Protein AF-R7URC6-F1 (afdb_monomer_lite)

Sequence (250 aa):
MVLMAQRYRLCGLHLLVIITVFFIWICSTYHMGYGKNVMQYNAFGSTLVMQGFLLWRKLSSVNNVYWQNQIQVIEESIQWLQREGSTSGWFSSKDYFLMGHSAGAHLASTVALRWPSESKHQLKGVITLSGVYDVTSLGFLGNQMYIIPAFGADTKHLTEASPMSVLETHTGALPKFLVINARLDLPGLQKQADRFVTRLRAKGVKCHQSIWGWCDHTTILLKFKTRGKKDNLVEVIRDFILNNNELFMS

Organism: Capitella teleta (NCBI:txid283909)

pLDDT: mean 78.41, std 18.2, range [25.27, 98.19]

InterPro domains:
  IPR013094 Alpha/beta hydrolase fold-3 [PF07859] (75-217)
  IPR029058 Alpha/Beta hydrolase fold [G3DSA:3.40.50.1820] (32-240)
  IPR029058 Alpha/Beta hydrolase fold [SSF53474] (68-241)
  IPR050300 GDXG lipolytic enzyme [PTHR48081] (76-241)

Structure (mmCIF, N/CA/C/O backbone):
data_AF-R7URC6-F1
#
_entry.id   AF-R7URC6-F1
#
loop_
_atom_site.group_PDB
_atom_site.id
_atom_site.type_symbol
_atom_site.label_atom_id
_atom_site.label_alt_id
_atom_site.label_comp_id
_atom_site.label_asym_id
_atom_site.label_entity_id
_atom_site.label_seq_id
_atom_site.pdbx_PDB_ins_code
_atom_site.Cartn_x
_atom_site.Cartn_y
_atom_site.Cartn_z
_atom_site.occupancy
_atom_site.B_iso_or_equiv
_atom_site.auth_seq_id
_atom_site.auth_comp_id
_atom_site.auth_asym_id
_atom_site.auth_atom_id
_atom_site.pdbx_PDB_model_num
ATOM 1 N N . MET A 1 1 ? -8.227 19.935 2.319 1.00 31.36 1 MET A N 1
ATOM 2 C CA . MET A 1 1 ? -7.316 20.019 1.154 1.00 31.36 1 MET A CA 1
ATOM 3 C C . MET A 1 1 ? -6.907 21.475 0.987 1.00 31.36 1 MET A C 1
ATOM 5 O O . MET A 1 1 ? -7.635 22.247 0.378 1.00 31.36 1 MET A O 1
ATOM 9 N N . VAL A 1 2 ? -5.811 21.884 1.631 1.00 25.27 2 VAL A N 1
ATOM 10 C CA . VAL A 1 2 ? -5.284 23.249 1.507 1.00 25.27 2 VAL A CA 1
ATOM 11 C C . VAL A 1 2 ? -4.717 23.385 0.100 1.00 25.27 2 VAL A C 1
ATOM 13 O O . VAL A 1 2 ? -3.697 22.784 -0.231 1.00 25.27 2 VAL A O 1
ATOM 16 N N . LEU A 1 3 ? -5.418 24.144 -0.740 1.00 30.41 3 LEU A N 1
ATOM 17 C CA . LEU A 1 3 ? -4.871 24.693 -1.969 1.00 30.41 3 LEU A CA 1
ATOM 18 C C . LEU A 1 3 ? -3.701 25.600 -1.578 1.00 30.41 3 LEU A C 1
ATOM 20 O O . LEU A 1 3 ? -3.874 26.791 -1.333 1.00 30.41 3 LEU A O 1
ATOM 24 N N . MET A 1 4 ? -2.490 25.044 -1.536 1.00 28.17 4 MET A N 1
ATOM 25 C CA . MET A 1 4 ? -1.313 25.850 -1.811 1.00 28.17 4 MET A CA 1
ATOM 26 C C . MET A 1 4 ? -1.414 26.264 -3.274 1.00 28.17 4 MET A C 1
ATOM 28 O O . MET A 1 4 ? -0.987 25.555 -4.183 1.00 28.17 4 MET A O 1
ATOM 32 N N . ALA A 1 5 ? -2.008 27.435 -3.488 1.00 32.34 5 ALA A N 1
ATOM 33 C CA . ALA A 1 5 ? -1.775 28.239 -4.666 1.00 32.34 5 ALA A CA 1
ATOM 34 C C . ALA A 1 5 ? -0.278 28.581 -4.704 1.00 32.34 5 ALA A C 1
ATOM 36 O O . ALA A 1 5 ? 0.155 29.658 -4.292 1.00 32.34 5 ALA A O 1
ATOM 37 N N . GLN A 1 6 ? 0.542 27.641 -5.180 1.00 32.66 6 GLN A N 1
ATOM 38 C CA . GLN A 1 6 ? 1.843 27.985 -5.719 1.00 32.66 6 GLN A CA 1
ATOM 39 C C . GLN A 1 6 ? 1.563 28.942 -6.872 1.00 32.66 6 GLN A C 1
ATOM 41 O O . GLN A 1 6 ? 1.060 28.548 -7.923 1.00 32.66 6 GLN A O 1
ATOM 46 N N . ARG A 1 7 ? 1.854 30.227 -6.645 1.00 32.75 7 ARG A N 1
ATOM 47 C CA . ARG A 1 7 ? 2.040 31.203 -7.715 1.00 32.75 7 ARG A CA 1
ATOM 48 C C . ARG A 1 7 ? 2.886 30.517 -8.785 1.00 32.75 7 ARG A C 1
ATOM 50 O O . ARG A 1 7 ? 4.056 30.235 -8.529 1.00 32.75 7 ARG A O 1
ATOM 57 N N . TYR A 1 8 ? 2.303 30.248 -9.952 1.00 36.19 8 TYR A N 1
ATOM 58 C CA . TYR A 1 8 ? 3.041 29.846 -11.144 1.00 36.19 8 TYR A CA 1
ATOM 59 C C . TYR A 1 8 ? 3.954 31.016 -11.533 1.00 36.19 8 TYR A C 1
ATOM 61 O O . TYR A 1 8 ? 3.637 31.835 -12.389 1.00 36.19 8 TYR A O 1
ATOM 69 N N . ARG A 1 9 ? 5.095 31.147 -10.853 1.00 37.69 9 ARG A N 1
ATOM 70 C CA . ARG A 1 9 ? 6.227 31.888 -11.392 1.00 37.69 9 ARG A CA 1
ATOM 71 C C . ARG A 1 9 ? 6.721 31.038 -12.547 1.00 37.69 9 ARG A C 1
ATOM 73 O O . ARG A 1 9 ? 7.079 29.882 -12.329 1.00 37.69 9 ARG A O 1
ATOM 80 N N . LEU A 1 10 ? 6.711 31.592 -13.758 1.00 38.38 10 LEU A N 1
ATOM 81 C CA . LEU A 1 10 ? 7.454 31.050 -14.891 1.00 38.38 10 LEU A CA 1
ATOM 82 C C . LEU A 1 10 ? 8.899 30.825 -14.426 1.00 38.38 10 LEU A C 1
ATOM 84 O O . LEU A 1 10 ? 9.705 31.747 -14.355 1.00 38.38 10 LEU A O 1
ATOM 88 N N . CYS A 1 11 ? 9.191 29.601 -13.995 1.00 48.53 11 CYS A N 1
ATOM 89 C CA . CYS A 1 11 ? 10.528 29.160 -13.648 1.00 48.53 11 CYS A CA 1
ATOM 90 C C . CYS A 1 11 ? 11.393 29.290 -14.906 1.00 48.53 11 CYS A C 1
ATOM 92 O O . CYS A 1 11 ? 10.894 29.055 -16.009 1.00 48.53 11 CYS A O 1
ATOM 94 N N . GLY A 1 12 ? 12.682 29.620 -14.764 1.00 52.34 12 GLY A N 1
ATOM 95 C CA . GLY A 1 12 ? 13.610 29.733 -15.899 1.00 52.34 12 GLY A CA 1
ATOM 96 C C . GLY A 1 12 ? 13.603 28.507 -16.827 1.00 52.34 12 GLY A C 1
ATOM 97 O O . GLY A 1 12 ? 13.875 28.629 -18.015 1.00 52.34 12 GLY A O 1
ATOM 98 N N . LEU A 1 13 ? 13.179 27.345 -16.319 1.00 49.44 13 LEU A N 1
ATOM 99 C CA . LEU A 1 13 ? 12.963 26.120 -17.088 1.00 49.44 13 LEU A CA 1
ATOM 100 C C . LEU A 1 13 ? 11.820 26.226 -18.117 1.00 49.44 13 LEU A C 1
ATOM 102 O O . LEU A 1 13 ? 11.950 25.717 -19.224 1.00 49.44 13 LEU A O 1
ATOM 106 N N . HIS A 1 14 ? 10.713 26.901 -17.789 1.00 52.06 14 HIS A N 1
ATOM 107 C CA . HIS A 1 14 ? 9.619 27.134 -18.738 1.00 52.06 14 HIS A CA 1
ATOM 108 C C . HIS A 1 14 ? 10.044 28.092 -19.853 1.00 52.06 14 HIS A C 1
ATOM 110 O O . HIS A 1 14 ? 9.707 27.865 -21.011 1.00 52.06 14 HIS A O 1
ATOM 116 N N . LEU A 1 15 ? 10.850 29.105 -19.520 1.00 55.50 15 LEU A N 1
ATOM 117 C CA . LEU A 1 15 ? 11.431 30.016 -20.504 1.00 55.50 15 LEU A CA 1
ATOM 118 C C . LEU A 1 15 ? 12.405 29.279 -21.438 1.00 55.50 15 LEU A C 1
ATOM 120 O O . LEU A 1 15 ? 12.352 29.471 -22.647 1.00 55.50 15 LEU A O 1
ATOM 124 N N . LEU A 1 16 ? 13.227 28.371 -20.901 1.00 55.66 16 LEU A N 1
ATOM 125 C CA . LEU A 1 16 ? 14.152 27.552 -21.689 1.00 55.66 16 LEU A CA 1
ATOM 126 C C . LEU A 1 16 ? 13.416 26.613 -22.661 1.00 55.66 16 LEU A C 1
ATOM 128 O O . LEU A 1 16 ? 13.825 26.476 -23.812 1.00 55.66 16 LEU A O 1
ATOM 132 N N . VAL A 1 17 ? 12.309 25.997 -22.226 1.00 57.97 17 VAL A N 1
ATOM 133 C CA . VAL A 1 17 ? 11.467 25.146 -23.087 1.00 57.97 17 VAL A CA 1
ATOM 134 C C . VAL A 1 17 ? 10.836 25.966 -24.211 1.00 57.97 17 VAL A C 1
ATOM 136 O O . VAL A 1 17 ? 10.891 25.546 -25.364 1.00 57.97 17 VAL A O 1
ATOM 139 N N . ILE A 1 18 ? 10.300 27.150 -23.902 1.00 65.62 18 ILE A N 1
ATOM 140 C CA . ILE A 1 18 ? 9.725 28.052 -24.909 1.00 65.62 18 ILE A CA 1
ATOM 141 C C . ILE A 1 18 ? 10.797 28.480 -25.918 1.00 65.62 18 ILE A C 1
ATOM 143 O O . ILE A 1 18 ? 10.568 28.370 -27.119 1.00 65.62 18 ILE A O 1
ATOM 147 N N . ILE A 1 19 ? 11.985 28.882 -25.452 1.00 68.75 19 ILE A N 1
ATOM 148 C CA . ILE A 1 19 ? 13.110 29.268 -26.318 1.00 68.75 19 ILE A CA 1
ATOM 149 C C . ILE A 1 19 ? 13.535 28.101 -27.213 1.00 68.75 19 ILE A C 1
ATOM 151 O O . ILE A 1 19 ? 13.745 28.299 -28.404 1.00 68.75 19 ILE A O 1
ATOM 155 N N . THR A 1 20 ? 13.614 26.882 -26.675 1.00 60.66 20 THR A N 1
ATOM 156 C CA . THR A 1 20 ? 14.030 25.698 -27.444 1.00 60.66 20 THR A CA 1
ATOM 157 C C . THR A 1 20 ? 13.016 25.355 -28.535 1.00 60.66 20 THR A C 1
ATOM 159 O O . THR A 1 20 ? 13.396 25.167 -29.688 1.00 60.66 20 THR A O 1
ATOM 162 N N . VAL A 1 21 ? 11.722 25.310 -28.198 1.00 63.84 21 VAL A N 1
ATOM 163 C CA . VAL A 1 21 ? 10.649 25.043 -29.171 1.00 63.84 21 VAL A CA 1
ATOM 164 C C . VAL A 1 21 ? 10.625 26.127 -30.252 1.00 63.84 21 VAL A C 1
ATOM 166 O O . VAL A 1 21 ? 10.482 25.818 -31.434 1.00 63.84 21 VAL A O 1
ATOM 169 N N . PHE A 1 22 ? 10.839 27.386 -29.865 1.00 68.81 22 PHE A N 1
ATOM 170 C CA . PHE A 1 22 ? 10.913 28.513 -30.789 1.00 68.81 22 PHE A CA 1
ATOM 171 C C . PHE A 1 22 ? 12.132 28.428 -31.724 1.00 68.81 22 PHE A C 1
ATOM 173 O O . PHE A 1 22 ? 11.999 28.648 -32.926 1.00 68.81 22 PHE A O 1
ATOM 180 N N . PHE A 1 23 ? 13.302 28.029 -31.215 1.00 64.00 23 PHE A N 1
ATOM 181 C CA . PHE A 1 23 ? 14.511 27.851 -32.028 1.00 64.00 23 PHE A CA 1
ATOM 182 C C . PHE A 1 23 ? 14.378 26.688 -33.017 1.00 64.00 23 PHE A C 1
ATOM 184 O O . PHE A 1 23 ? 14.769 26.815 -34.173 1.00 64.00 23 PHE A O 1
ATOM 191 N N . ILE A 1 24 ? 13.760 25.577 -32.601 1.00 62.16 24 ILE A N 1
ATOM 192 C CA . ILE A 1 24 ? 13.459 24.442 -33.487 1.00 62.16 24 ILE A CA 1
ATOM 193 C C . ILE A 1 24 ? 12.507 24.869 -34.604 1.00 62.16 24 ILE A C 1
ATOM 195 O O . ILE A 1 24 ? 12.716 24.500 -35.760 1.00 62.16 24 ILE A O 1
ATOM 199 N N . TRP A 1 25 ? 11.500 25.685 -34.280 1.00 63.47 25 TRP A N 1
ATOM 200 C CA . TRP A 1 25 ? 10.584 26.234 -35.273 1.00 63.47 25 TRP A CA 1
ATOM 201 C C . TRP A 1 25 ? 11.319 27.121 -36.292 1.00 63.47 25 TRP A C 1
ATOM 203 O O . TRP A 1 25 ? 11.187 26.877 -37.490 1.00 63.47 25 TRP A O 1
ATOM 213 N N . ILE A 1 26 ? 12.177 28.050 -35.848 1.00 64.00 26 ILE A N 1
ATOM 214 C CA . ILE A 1 26 ? 12.998 28.903 -36.735 1.00 64.00 26 ILE A CA 1
ATOM 215 C C . ILE A 1 26 ? 13.948 28.072 -37.609 1.00 64.00 26 ILE A C 1
ATOM 217 O O . ILE A 1 26 ? 14.037 28.284 -38.817 1.00 64.00 26 ILE A O 1
ATOM 221 N N . CYS A 1 27 ? 14.650 27.095 -37.033 1.00 58.25 27 CYS A N 1
ATOM 222 C CA . CYS A 1 27 ? 15.557 26.242 -37.798 1.00 58.25 27 CYS A CA 1
ATOM 223 C C . CYS A 1 27 ? 14.802 25.382 -38.824 1.00 58.25 27 CYS A C 1
ATOM 225 O O . CYS A 1 27 ? 15.315 25.143 -39.916 1.00 58.25 27 CYS A O 1
ATOM 227 N N . SER A 1 28 ? 13.574 24.952 -38.515 1.00 59.19 28 SER A N 1
ATOM 228 C CA . SER A 1 28 ? 12.738 24.187 -39.447 1.00 59.19 28 SER A CA 1
ATOM 229 C C . SER A 1 28 ? 12.205 25.022 -40.618 1.00 59.19 28 SER A C 1
ATOM 231 O O . SER A 1 28 ? 11.994 24.473 -41.699 1.00 59.19 28 SER A O 1
ATOM 233 N N . THR A 1 29 ? 12.019 26.334 -40.431 1.00 60.41 29 THR A N 1
ATOM 234 C CA . THR A 1 29 ? 11.499 27.238 -41.467 1.00 60.41 29 THR A CA 1
ATOM 235 C C . THR A 1 29 ? 12.595 27.818 -42.364 1.00 60.41 29 THR A C 1
ATOM 237 O O . THR A 1 29 ? 12.329 28.066 -43.537 1.00 60.41 29 THR A O 1
ATOM 240 N N . TYR A 1 30 ? 13.832 27.971 -41.873 1.00 57.38 30 TYR A N 1
ATOM 241 C CA . TYR A 1 30 ? 14.926 28.605 -42.629 1.00 57.38 30 TYR A CA 1
ATOM 242 C C . TYR A 1 30 ? 15.761 27.675 -43.527 1.00 57.38 30 TYR A C 1
ATOM 244 O O . TYR A 1 30 ? 16.542 28.171 -44.339 1.00 57.38 30 TYR A O 1
ATOM 252 N N . HIS A 1 31 ? 15.626 26.345 -43.439 1.00 55.09 31 HIS A N 1
ATOM 253 C CA . HIS A 1 31 ? 16.473 25.417 -44.206 1.00 55.09 31 HIS A CA 1
ATOM 254 C C . HIS A 1 31 ? 15.719 24.679 -45.328 1.00 55.09 31 HIS A C 1
ATOM 256 O O . HIS A 1 31 ? 15.419 23.487 -45.252 1.00 55.09 31 HIS A O 1
ATOM 262 N N . MET A 1 32 ? 15.433 25.401 -46.418 1.00 53.50 32 MET A N 1
ATOM 263 C CA . MET A 1 32 ? 15.057 24.818 -47.712 1.00 53.50 32 MET A CA 1
ATOM 264 C C . MET A 1 32 ? 16.331 24.421 -48.476 1.00 53.50 32 MET A C 1
ATOM 266 O O . MET A 1 32 ? 16.865 25.223 -49.233 1.00 53.50 32 MET A O 1
ATOM 270 N N . GLY A 1 33 ? 16.850 23.203 -48.279 1.00 54.25 33 GLY A N 1
ATOM 271 C CA . GLY A 1 33 ? 18.003 22.768 -49.083 1.00 54.25 33 GLY A CA 1
ATOM 272 C C . GLY A 1 33 ? 18.486 21.327 -48.943 1.00 54.25 33 GLY A C 1
ATOM 273 O O . GLY A 1 33 ? 18.907 20.755 -49.939 1.00 54.25 33 GLY A O 1
ATOM 274 N N . TYR A 1 34 ? 18.392 20.691 -47.772 1.00 50.53 34 TYR A N 1
ATOM 275 C CA . TYR A 1 34 ? 18.888 19.319 -47.591 1.00 50.53 34 TYR A CA 1
ATOM 276 C C . TYR A 1 34 ? 17.936 18.480 -46.729 1.00 50.53 34 TYR A C 1
ATOM 278 O O . TYR A 1 34 ? 17.545 18.891 -45.642 1.00 50.53 34 TYR A O 1
ATOM 286 N N . GLY A 1 35 ? 17.548 17.308 -47.253 1.00 57.00 35 GLY A N 1
ATOM 287 C CA . GLY A 1 35 ? 16.887 16.189 -46.562 1.00 57.00 35 GLY A CA 1
ATOM 288 C C . GLY A 1 35 ? 15.955 16.539 -45.397 1.00 57.00 35 GLY A C 1
ATOM 289 O O . GLY A 1 35 ? 16.296 16.251 -44.251 1.00 57.00 35 GLY A O 1
ATOM 290 N N . LYS A 1 36 ? 14.762 17.087 -45.694 1.00 55.06 36 LYS A N 1
ATOM 291 C CA . LYS A 1 36 ? 13.737 17.550 -44.724 1.00 55.06 36 LYS A CA 1
ATOM 292 C C . LYS A 1 36 ? 13.523 16.626 -43.515 1.00 55.06 36 LYS A C 1
ATOM 294 O O . LYS A 1 36 ? 13.276 17.105 -42.415 1.00 55.06 36 LYS A O 1
ATOM 299 N N . ASN A 1 37 ? 13.666 15.319 -43.705 1.00 59.81 37 ASN A N 1
ATOM 300 C CA . ASN A 1 37 ? 13.403 14.321 -42.677 1.00 59.81 37 ASN A CA 1
ATOM 301 C C . ASN A 1 37 ? 14.524 14.232 -41.626 1.00 59.81 37 ASN A C 1
ATOM 303 O O . ASN A 1 37 ? 14.241 14.159 -40.436 1.00 59.81 37 ASN A O 1
ATOM 307 N N . VAL A 1 38 ? 15.800 14.287 -42.023 1.00 60.16 38 VAL A N 1
ATOM 308 C CA . VAL A 1 38 ? 16.927 14.025 -41.103 1.00 60.16 38 VAL A CA 1
ATOM 309 C C . VAL A 1 38 ? 17.063 15.134 -40.060 1.00 60.16 38 VAL A C 1
ATOM 311 O O . VAL A 1 38 ? 17.238 14.861 -38.874 1.00 60.16 38 VAL A O 1
ATOM 314 N N . MET A 1 39 ? 16.915 16.393 -40.478 1.00 56.31 39 MET A N 1
ATOM 315 C CA . MET A 1 39 ? 17.020 17.534 -39.567 1.00 56.31 39 MET A CA 1
ATOM 316 C C . MET A 1 39 ? 15.828 17.613 -38.601 1.00 56.31 39 MET A C 1
ATOM 318 O O . MET A 1 39 ? 16.018 17.915 -37.424 1.00 56.31 39 MET A O 1
ATOM 322 N N . GLN A 1 40 ? 14.619 17.269 -39.060 1.00 59.03 40 GLN A N 1
ATOM 323 C CA . GLN A 1 40 ? 13.426 17.195 -38.209 1.00 59.03 40 GLN A CA 1
ATOM 324 C C . GLN A 1 40 ? 13.526 16.064 -37.177 1.00 59.03 40 GLN A C 1
ATOM 326 O O . GLN A 1 40 ? 13.239 16.294 -36.003 1.00 59.03 40 GLN A O 1
ATOM 331 N N . TYR A 1 41 ? 14.001 14.876 -37.570 1.00 63.75 41 TYR A N 1
ATOM 332 C CA . TYR A 1 41 ? 14.216 13.769 -36.631 1.00 63.75 41 TYR A CA 1
ATOM 333 C C . TYR A 1 41 ? 15.309 14.078 -35.607 1.00 63.75 41 TYR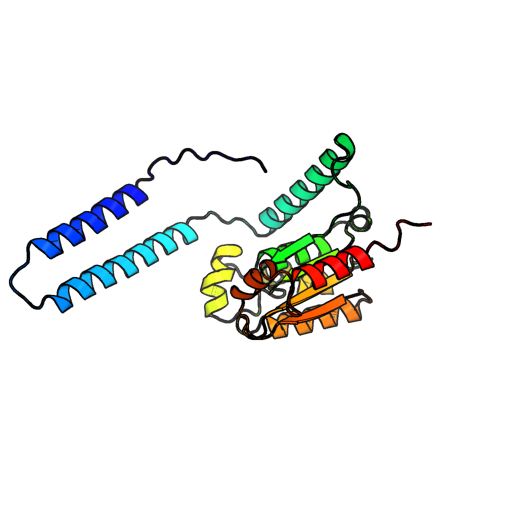 A C 1
ATOM 335 O O . TYR A 1 41 ? 15.129 13.782 -34.429 1.00 63.75 41 TYR A O 1
ATOM 343 N N . ASN A 1 42 ? 16.400 14.732 -36.015 1.00 66.12 42 ASN A N 1
ATOM 344 C CA . ASN A 1 42 ? 17.461 15.137 -35.092 1.00 66.12 42 ASN A CA 1
ATOM 345 C C . ASN A 1 42 ? 16.994 16.219 -34.110 1.00 66.12 42 ASN A C 1
ATOM 347 O O . ASN A 1 42 ? 17.326 16.144 -32.930 1.00 66.12 42 ASN A O 1
ATOM 351 N N . ALA A 1 43 ? 16.195 17.192 -34.561 1.00 62.28 43 ALA A N 1
ATOM 352 C CA . ALA A 1 43 ? 15.626 18.225 -33.693 1.00 62.28 43 ALA A CA 1
ATOM 353 C C . ALA A 1 43 ? 14.586 17.655 -32.713 1.00 62.28 43 ALA A C 1
ATOM 355 O O . ALA A 1 43 ? 14.556 18.014 -31.535 1.00 62.28 43 ALA A O 1
ATOM 356 N N . PHE A 1 44 ? 13.748 16.727 -33.175 1.00 66.12 44 PHE A N 1
ATOM 357 C CA . PHE A 1 44 ? 12.791 16.039 -32.314 1.00 66.12 44 PHE A CA 1
ATOM 358 C C . PHE A 1 44 ? 13.501 15.124 -31.305 1.00 66.12 44 PHE A C 1
ATOM 360 O O . PHE A 1 44 ? 13.220 15.177 -30.108 1.00 66.12 44 PHE A O 1
ATOM 367 N N . GLY A 1 45 ? 14.486 14.348 -31.764 1.00 69.69 45 GLY A N 1
ATOM 368 C CA . GLY A 1 45 ? 15.308 13.481 -30.924 1.00 69.69 45 GLY A CA 1
ATOM 369 C C . GLY A 1 45 ? 16.089 14.257 -29.863 1.00 69.69 45 GLY A C 1
ATOM 370 O O . GLY A 1 45 ? 16.053 13.889 -28.691 1.00 69.69 45 GLY A O 1
ATOM 371 N N . SER A 1 46 ? 16.725 15.374 -30.228 1.00 71.38 46 SER A N 1
ATOM 372 C CA . SER A 1 46 ? 17.449 16.221 -29.271 1.00 71.38 46 SER A CA 1
ATOM 373 C C . SER A 1 46 ? 16.516 16.864 -28.244 1.00 71.38 46 SER A C 1
ATOM 375 O O . SER A 1 46 ? 16.872 16.958 -27.071 1.00 71.38 46 SER A O 1
ATOM 377 N N . THR A 1 47 ? 15.291 17.221 -28.643 1.00 68.94 47 THR A N 1
ATOM 378 C CA . THR A 1 47 ? 14.263 17.728 -27.722 1.00 68.94 47 THR A CA 1
ATOM 379 C C . THR A 1 47 ? 13.859 16.675 -26.705 1.00 68.94 47 THR A C 1
ATOM 381 O O . THR A 1 47 ? 13.812 16.977 -25.516 1.00 68.94 47 THR A O 1
ATOM 384 N N . LEU A 1 48 ? 13.605 15.439 -27.139 1.00 69.75 48 LEU A N 1
ATOM 385 C CA . LEU A 1 48 ? 13.258 14.345 -26.231 1.00 69.75 48 LEU A CA 1
ATOM 386 C C . LEU A 1 48 ? 14.404 14.020 -25.270 1.00 69.75 48 LEU A C 1
ATOM 388 O O . LEU A 1 48 ? 14.165 13.855 -24.075 1.00 69.75 48 LEU A O 1
ATOM 392 N N . VAL A 1 49 ? 15.647 13.992 -25.760 1.00 72.62 49 VAL A N 1
ATOM 393 C CA . VAL A 1 49 ? 16.834 13.775 -24.919 1.00 72.62 49 VAL A CA 1
ATOM 394 C C . VAL A 1 49 ? 17.000 14.910 -23.910 1.00 72.62 49 VAL A C 1
ATOM 396 O O . VAL A 1 49 ? 17.214 14.648 -22.728 1.00 72.62 49 VAL A O 1
ATOM 399 N N . MET A 1 50 ? 16.845 16.167 -24.331 1.00 70.12 50 MET A N 1
ATOM 400 C CA . MET A 1 50 ? 16.978 17.314 -23.435 1.00 70.12 50 MET A CA 1
ATOM 401 C C . MET A 1 50 ? 15.838 17.379 -22.416 1.00 70.12 50 MET A C 1
ATOM 403 O O . MET A 1 50 ? 16.090 17.610 -21.237 1.00 70.12 50 MET A O 1
ATOM 407 N N . GLN A 1 51 ? 14.594 17.115 -22.820 1.00 66.25 51 GLN A N 1
ATOM 408 C CA . GLN A 1 51 ? 13.463 17.014 -21.896 1.00 66.25 51 GLN A CA 1
ATOM 409 C C . GLN A 1 51 ? 13.654 15.862 -20.905 1.00 66.25 51 GLN A C 1
ATOM 411 O O . GLN A 1 51 ? 13.424 16.052 -19.712 1.00 66.25 51 GLN A O 1
ATOM 416 N N . GLY A 1 52 ? 14.146 14.710 -21.369 1.00 69.94 52 GLY A N 1
ATOM 417 C CA . GLY A 1 52 ? 14.513 13.577 -20.522 1.00 69.94 52 GLY A CA 1
ATOM 418 C C . GLY A 1 52 ? 15.607 13.936 -19.515 1.00 69.94 52 GLY A C 1
ATOM 419 O O . GLY A 1 52 ? 15.457 13.659 -18.328 1.00 69.94 52 GLY A O 1
ATOM 420 N N . PHE A 1 53 ? 16.662 14.629 -19.949 1.00 71.38 53 PHE A N 1
ATOM 421 C CA . PHE A 1 53 ? 17.755 15.077 -19.084 1.00 71.38 53 PHE A CA 1
ATOM 422 C C . PHE A 1 53 ? 17.310 16.131 -18.063 1.00 71.38 53 PHE A C 1
ATOM 424 O O . PHE A 1 53 ? 17.703 16.076 -16.900 1.00 71.38 53 PHE A O 1
ATOM 431 N N . LEU A 1 54 ? 16.468 17.086 -18.462 1.00 65.00 54 LEU A N 1
ATOM 432 C CA . LEU A 1 54 ? 15.933 18.112 -17.564 1.00 65.00 54 LEU A CA 1
ATOM 433 C C . LEU A 1 54 ? 14.949 17.522 -16.550 1.00 65.00 54 LEU A C 1
ATOM 435 O O . LEU A 1 54 ? 14.965 17.917 -15.383 1.00 65.00 54 LEU A O 1
ATOM 439 N N . LEU A 1 55 ? 14.122 16.563 -16.972 1.00 63.06 55 LEU A N 1
ATOM 440 C CA . LEU A 1 55 ? 13.250 15.807 -16.080 1.00 63.06 55 LEU A CA 1
ATOM 441 C C . LEU A 1 55 ? 14.077 14.974 -15.098 1.00 63.06 55 LEU A C 1
ATOM 443 O O . LEU A 1 55 ? 13.822 15.047 -13.900 1.00 63.06 55 LEU A O 1
ATOM 447 N N . TRP A 1 56 ? 15.100 14.265 -15.585 1.00 69.75 56 TRP A N 1
ATOM 448 C CA . TRP A 1 56 ? 16.047 13.523 -14.756 1.00 69.75 56 TRP A CA 1
ATOM 449 C C . TRP A 1 56 ? 16.712 14.442 -13.735 1.00 69.75 56 TRP A C 1
ATOM 451 O O . TRP A 1 56 ? 16.570 14.209 -12.546 1.00 69.75 56 TRP A O 1
ATOM 461 N N . ARG A 1 57 ? 17.313 15.559 -14.161 1.00 68.94 57 ARG A N 1
ATOM 462 C CA . ARG A 1 57 ? 17.941 16.530 -13.256 1.00 68.94 57 ARG A CA 1
ATOM 463 C C . ARG A 1 57 ? 16.955 17.067 -12.220 1.00 68.94 57 ARG A C 1
ATOM 465 O O . ARG A 1 57 ? 17.335 17.232 -11.067 1.00 68.94 57 ARG A O 1
ATOM 472 N N . LYS A 1 58 ? 15.704 17.342 -12.605 1.00 63.81 58 LYS A N 1
ATOM 473 C CA . LYS A 1 58 ? 14.674 17.808 -11.669 1.00 63.81 58 LYS A CA 1
ATOM 474 C C . LYS A 1 58 ? 14.328 16.729 -10.645 1.00 63.81 58 LYS A C 1
ATOM 476 O O . LYS A 1 58 ? 14.310 17.044 -9.460 1.00 63.81 58 LYS A O 1
ATOM 481 N N . LEU A 1 59 ? 14.123 15.486 -11.083 1.00 55.47 59 LEU A N 1
ATOM 482 C CA . LEU A 1 59 ? 13.885 14.333 -10.211 1.00 55.47 59 LEU A CA 1
ATOM 483 C C . LEU A 1 59 ? 15.084 14.070 -9.286 1.00 55.47 59 LEU A C 1
ATOM 485 O O . LEU A 1 59 ? 14.895 13.895 -8.091 1.00 55.47 59 LEU A O 1
ATOM 489 N N . SER A 1 60 ? 16.310 14.152 -9.802 1.00 59.53 60 SER A N 1
ATOM 490 C CA . SER A 1 60 ? 17.559 14.017 -9.042 1.00 59.53 60 SER A CA 1
ATOM 491 C C . SER A 1 60 ? 17.851 15.198 -8.110 1.00 59.53 60 SER A C 1
ATOM 493 O O . SER A 1 60 ? 18.695 15.078 -7.230 1.00 59.53 60 SER A O 1
ATOM 495 N N . SER A 1 61 ? 17.192 16.345 -8.310 1.00 59.53 61 SER A N 1
ATOM 496 C CA . SER A 1 61 ? 17.325 17.544 -7.467 1.00 59.53 61 SER A CA 1
ATOM 497 C C . SER A 1 61 ? 16.250 17.665 -6.389 1.00 59.53 61 SER A C 1
ATOM 499 O O . SER A 1 61 ? 16.316 18.583 -5.570 1.00 59.53 61 SER A O 1
ATOM 501 N N . VAL A 1 62 ? 15.246 16.779 -6.384 1.00 54.16 62 VAL A N 1
ATOM 502 C CA . VAL A 1 62 ? 14.343 16.669 -5.239 1.00 54.16 62 VAL A CA 1
ATOM 503 C C . VAL A 1 62 ? 15.199 16.151 -4.088 1.00 54.16 62 VAL A C 1
ATOM 505 O O . VAL A 1 62 ? 15.589 14.989 -4.077 1.00 54.16 62 VAL A O 1
ATOM 508 N N . ASN A 1 63 ? 15.553 17.050 -3.164 1.00 51.19 63 ASN A N 1
ATOM 509 C CA . ASN A 1 63 ? 16.268 16.712 -1.935 1.00 51.19 63 ASN A CA 1
ATOM 510 C C . ASN A 1 63 ? 15.645 15.472 -1.297 1.00 51.19 63 ASN A C 1
ATOM 512 O O . ASN A 1 63 ? 14.419 15.387 -1.268 1.00 51.19 63 ASN A O 1
ATOM 516 N N . ASN A 1 64 ? 16.491 14.576 -0.776 1.00 52.47 64 ASN A N 1
ATOM 517 C CA . ASN A 1 64 ? 16.147 13.347 -0.057 1.00 52.47 64 ASN A CA 1
ATOM 518 C C . ASN A 1 64 ? 14.902 13.524 0.829 1.00 52.47 64 ASN A C 1
ATOM 520 O O . ASN A 1 64 ? 15.002 13.841 2.016 1.00 52.47 64 ASN A O 1
ATOM 524 N N . VAL A 1 65 ? 13.711 13.303 0.266 1.00 54.44 65 VAL A N 1
ATOM 525 C CA . VAL A 1 65 ? 12.517 13.073 1.066 1.00 54.44 65 VAL A CA 1
ATOM 526 C C . VAL A 1 65 ? 12.674 11.646 1.537 1.00 54.44 65 VAL A C 1
ATOM 528 O O . VAL A 1 65 ? 12.254 10.707 0.866 1.00 54.44 65 VAL A O 1
ATOM 531 N N . TYR A 1 66 ? 13.354 11.500 2.670 1.00 70.75 66 TYR A N 1
ATOM 532 C CA . TYR A 1 66 ? 13.465 10.235 3.370 1.00 70.75 66 TYR A CA 1
ATOM 533 C C . TYR A 1 66 ? 12.066 9.626 3.483 1.00 70.75 66 TYR A C 1
ATOM 535 O O . TYR A 1 66 ? 11.104 10.318 3.821 1.00 70.75 66 TYR A O 1
ATOM 543 N N . TRP A 1 67 ? 11.925 8.348 3.147 1.00 74.69 67 TRP A N 1
ATOM 544 C CA . TRP A 1 67 ? 10.637 7.650 3.140 1.00 74.69 67 TRP A CA 1
ATOM 545 C C . TRP A 1 67 ? 9.918 7.735 4.497 1.00 74.69 67 TRP A C 1
ATOM 547 O O . TRP A 1 67 ? 8.689 7.741 4.553 1.00 74.69 67 TRP A O 1
ATOM 557 N N . GLN A 1 68 ? 10.677 7.900 5.583 1.00 81.12 68 GLN A N 1
ATOM 558 C CA . GLN A 1 68 ? 10.173 8.198 6.921 1.00 81.12 68 GLN A CA 1
ATOM 559 C C . GLN A 1 68 ? 9.344 9.490 6.958 1.00 81.12 68 GLN A C 1
ATOM 561 O O . GLN A 1 68 ? 8.280 9.501 7.568 1.00 81.12 68 GLN A O 1
ATOM 566 N N . ASN A 1 69 ? 9.763 10.544 6.251 1.00 82.56 69 ASN A N 1
ATOM 567 C CA . ASN A 1 69 ? 9.014 11.801 6.168 1.00 82.56 69 ASN A CA 1
ATOM 568 C C . ASN A 1 69 ? 7.667 11.592 5.460 1.00 82.56 69 ASN A C 1
ATOM 570 O O . ASN A 1 69 ? 6.672 12.205 5.829 1.00 82.56 69 ASN A O 1
ATOM 574 N N . GLN A 1 70 ? 7.614 10.713 4.451 1.00 84.94 70 GLN A N 1
ATOM 575 C CA . GLN A 1 70 ? 6.369 10.402 3.735 1.00 84.94 70 GLN A CA 1
ATOM 576 C C . GLN A 1 70 ? 5.371 9.686 4.649 1.00 84.94 70 GLN A C 1
ATOM 578 O O . GLN A 1 70 ? 4.183 9.997 4.625 1.00 84.94 70 GLN A O 1
ATOM 583 N N . ILE A 1 71 ? 5.865 8.758 5.473 1.00 86.50 71 ILE A N 1
ATOM 584 C CA . ILE A 1 71 ? 5.065 8.099 6.508 1.00 86.50 71 ILE A CA 1
ATOM 585 C C . ILE A 1 71 ? 4.571 9.142 7.501 1.00 86.50 71 ILE A C 1
ATOM 587 O O . ILE A 1 71 ? 3.362 9.283 7.636 1.00 86.50 71 ILE A O 1
ATOM 591 N N . GLN A 1 72 ? 5.477 9.919 8.104 1.00 85.88 72 GLN A N 1
ATOM 592 C CA . GLN A 1 72 ? 5.149 10.921 9.120 1.00 85.88 72 GLN A CA 1
ATOM 593 C C . GLN A 1 72 ? 4.040 11.875 8.655 1.00 85.88 72 GLN A C 1
ATOM 595 O O . GLN A 1 72 ? 3.082 12.104 9.385 1.00 85.88 72 GLN A O 1
ATOM 600 N N . VAL A 1 73 ? 4.108 12.372 7.417 1.00 85.69 73 VAL A N 1
ATOM 601 C CA . VAL A 1 73 ? 3.069 13.258 6.862 1.00 85.69 73 VAL A CA 1
ATOM 602 C C . VAL A 1 73 ? 1.701 12.571 6.790 1.00 85.69 73 VAL A C 1
ATOM 604 O O . VAL A 1 73 ? 0.675 13.209 7.040 1.00 85.69 73 VAL A O 1
ATOM 607 N N . ILE A 1 74 ? 1.646 11.277 6.463 1.00 88.75 74 ILE A N 1
ATOM 608 C CA . ILE A 1 74 ? 0.388 10.519 6.478 1.00 88.75 74 ILE A CA 1
ATOM 609 C C . ILE A 1 74 ? -0.110 10.357 7.914 1.00 88.75 74 ILE A C 1
ATOM 611 O O . ILE A 1 74 ? -1.305 10.522 8.157 1.00 88.75 74 ILE A O 1
ATOM 615 N N . GLU A 1 75 ? 0.784 10.093 8.869 1.00 87.50 75 GLU A N 1
ATOM 616 C CA . GLU A 1 75 ? 0.408 9.976 10.279 1.00 87.50 75 GLU A CA 1
ATOM 617 C C . GLU A 1 75 ? -0.158 11.286 10.834 1.00 87.50 75 GLU A C 1
ATOM 619 O O . GLU A 1 75 ? -1.241 11.297 11.422 1.00 87.50 75 GLU A O 1
ATOM 624 N N . GLU A 1 76 ? 0.500 12.407 10.556 1.00 87.38 76 GLU A N 1
ATOM 625 C CA . GLU A 1 76 ? 0.027 13.744 10.915 1.00 87.38 76 GLU A CA 1
ATOM 626 C C . GLU A 1 76 ? -1.312 14.081 10.242 1.00 87.38 76 GLU A C 1
ATOM 628 O O . GLU A 1 76 ? -2.191 14.682 10.865 1.00 87.38 76 GLU A O 1
ATOM 633 N N . SER A 1 77 ? -1.508 13.648 8.991 1.00 87.06 77 SER A N 1
ATOM 634 C CA . SER A 1 77 ? -2.765 13.843 8.257 1.00 87.06 77 SER A CA 1
ATOM 635 C C . SER A 1 77 ? -3.922 13.061 8.879 1.00 87.06 77 SER A C 1
ATOM 637 O O . SER A 1 77 ? -5.025 13.594 9.005 1.00 87.06 77 SER A O 1
ATOM 639 N N . ILE A 1 78 ? -3.681 11.818 9.307 1.00 87.31 78 ILE A N 1
ATOM 640 C CA . ILE A 1 78 ? -4.673 11.002 10.021 1.00 87.31 78 ILE A CA 1
ATOM 641 C C . ILE A 1 78 ? -5.018 11.661 11.358 1.00 87.31 78 ILE A C 1
ATOM 643 O O . ILE A 1 78 ? -6.195 11.837 11.659 1.00 87.31 78 ILE A O 1
ATOM 647 N N . GLN A 1 79 ? -4.019 12.100 12.127 1.00 87.12 79 GLN A N 1
ATOM 648 C CA . GLN A 1 79 ? -4.253 12.794 13.397 1.00 87.12 79 GLN A CA 1
ATOM 649 C C . GLN A 1 79 ? -5.044 14.091 13.214 1.00 87.12 79 GLN A C 1
ATOM 651 O O . GLN A 1 79 ? -5.921 14.410 14.019 1.00 87.12 79 GLN A O 1
ATOM 656 N N . TRP A 1 80 ? -4.757 14.847 12.152 1.00 87.00 80 TRP A N 1
ATOM 657 C CA . TRP A 1 80 ? -5.531 16.033 11.809 1.00 87.00 80 TRP A CA 1
ATOM 658 C C . TRP A 1 80 ? -6.987 15.678 11.497 1.00 87.00 80 TRP A C 1
ATOM 660 O O . TRP A 1 80 ? -7.884 16.299 12.062 1.00 87.00 80 TRP A O 1
ATOM 670 N N . LEU A 1 81 ? -7.230 14.638 10.689 1.00 85.88 81 LEU A N 1
ATOM 671 C CA . LEU A 1 81 ? -8.582 14.150 10.404 1.00 85.88 81 LEU A CA 1
ATOM 672 C C . LEU A 1 81 ? -9.302 13.720 11.687 1.00 85.88 81 LEU A C 1
ATOM 674 O O . LEU A 1 81 ? -10.438 14.118 11.910 1.00 85.88 81 LEU A O 1
ATOM 678 N N . GLN A 1 82 ? -8.655 12.975 12.578 1.00 86.75 82 GLN A N 1
ATOM 679 C CA . GLN A 1 82 ? -9.267 12.556 13.843 1.00 86.75 82 GLN A CA 1
ATOM 680 C C . GLN A 1 82 ? -9.695 13.760 14.703 1.00 86.75 82 GLN A C 1
ATOM 682 O O . GLN A 1 82 ? -10.796 13.765 15.264 1.00 86.75 82 GLN A O 1
ATOM 687 N N . ARG A 1 83 ? -8.862 14.806 14.782 1.00 88.25 83 ARG A N 1
ATOM 688 C CA . ARG A 1 83 ? -9.198 16.052 15.496 1.00 88.25 83 ARG A CA 1
ATOM 689 C C . ARG A 1 83 ? -10.345 16.809 14.830 1.00 88.25 83 ARG A C 1
ATOM 691 O 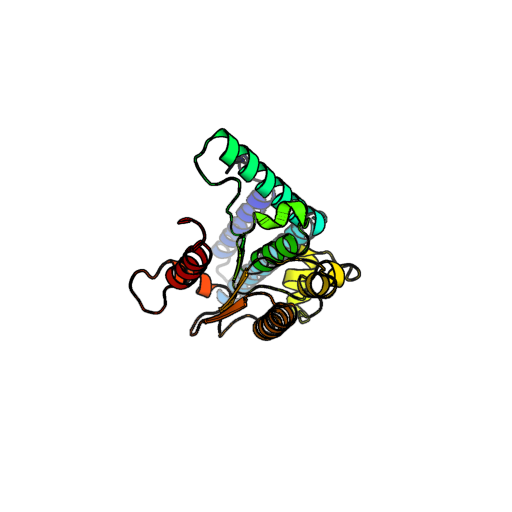O . ARG A 1 83 ? -11.272 17.239 15.518 1.00 88.25 83 ARG A O 1
ATOM 698 N N . GLU A 1 84 ? -10.304 16.938 13.509 1.00 88.56 84 GLU A N 1
ATOM 699 C CA . GLU A 1 84 ? -11.317 17.663 12.743 1.00 88.56 84 GLU A CA 1
ATOM 700 C C . GLU A 1 84 ? -12.666 16.939 12.770 1.00 88.56 84 GLU A C 1
ATOM 702 O O . GLU A 1 84 ? -13.695 17.566 13.002 1.00 88.56 84 GLU A O 1
ATOM 707 N N . GLY A 1 85 ? -12.679 15.613 12.627 1.00 88.50 85 GLY A N 1
ATOM 708 C CA . GLY A 1 85 ? -13.888 14.795 12.744 1.00 88.50 85 GLY A CA 1
ATOM 709 C C . GLY A 1 85 ? -14.501 14.861 14.144 1.00 88.50 85 GLY A C 1
ATOM 710 O O . GLY A 1 85 ? -15.718 14.945 14.277 1.00 88.50 85 GLY A O 1
ATOM 711 N N . SER A 1 86 ? -13.668 14.916 15.192 1.00 88.12 86 SER A N 1
ATOM 712 C CA . SER A 1 86 ? -14.150 15.060 16.576 1.00 88.12 86 SER A CA 1
ATOM 713 C C . SER A 1 86 ? -14.761 16.438 16.843 1.00 88.12 86 SER A C 1
ATOM 715 O O . SER A 1 86 ? -15.698 16.541 17.626 1.00 88.12 86 SER A O 1
ATOM 717 N N . THR A 1 87 ? -14.235 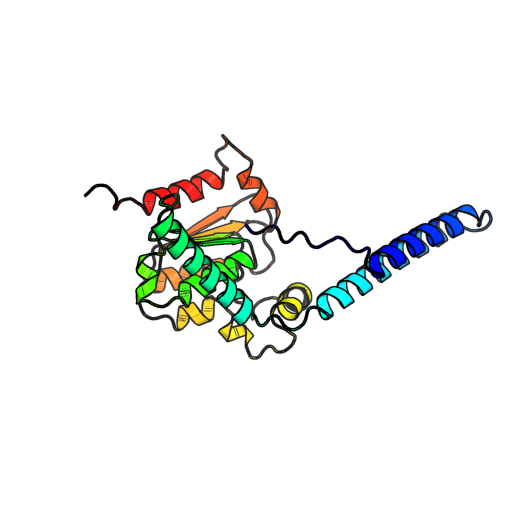17.486 16.200 1.00 90.50 87 THR A N 1
ATOM 718 C CA . THR A 1 87 ? -14.703 18.871 16.378 1.00 90.50 87 THR A CA 1
ATOM 719 C C . THR A 1 87 ? -15.927 19.183 15.514 1.00 90.50 87 THR A C 1
ATOM 721 O O . THR A 1 87 ? -16.883 19.784 15.992 1.00 90.50 87 THR A O 1
ATOM 724 N N . SER A 1 88 ? -15.902 18.787 14.239 1.00 91.50 88 SER A N 1
ATOM 725 C CA . SER A 1 88 ? -16.927 19.139 13.245 1.00 91.50 88 SER A CA 1
ATOM 726 C C . SER A 1 88 ? -18.099 18.157 13.187 1.00 91.50 88 SER A C 1
ATOM 728 O O . SER A 1 88 ? -19.198 18.540 12.790 1.00 91.50 88 SER A O 1
ATOM 730 N N . GLY A 1 89 ? -17.870 16.879 13.515 1.00 87.25 89 GLY A N 1
ATOM 731 C CA . GLY A 1 89 ? -18.842 15.800 13.322 1.00 87.25 89 GLY A CA 1
ATOM 732 C C . GLY A 1 89 ? -19.117 15.432 11.856 1.00 87.25 89 GLY A C 1
ATOM 733 O O . GLY A 1 89 ? -19.992 14.609 11.597 1.00 87.25 89 GLY A O 1
ATOM 734 N N . TRP A 1 90 ? -18.401 16.007 10.879 1.00 85.81 90 TRP A N 1
ATOM 735 C CA . TRP A 1 90 ? -18.647 15.756 9.447 1.00 85.81 90 TRP A CA 1
ATOM 736 C C . TRP A 1 90 ? -18.244 14.352 8.990 1.00 85.81 90 TRP A C 1
ATOM 738 O O . TRP A 1 90 ? -18.751 13.847 7.990 1.00 85.81 90 TRP A O 1
ATOM 748 N N . PHE A 1 91 ? -17.312 13.730 9.704 1.00 83.81 91 PHE A N 1
ATOM 749 C CA . PHE A 1 91 ? -16.841 12.373 9.462 1.00 83.81 91 PHE A CA 1
ATOM 750 C C . P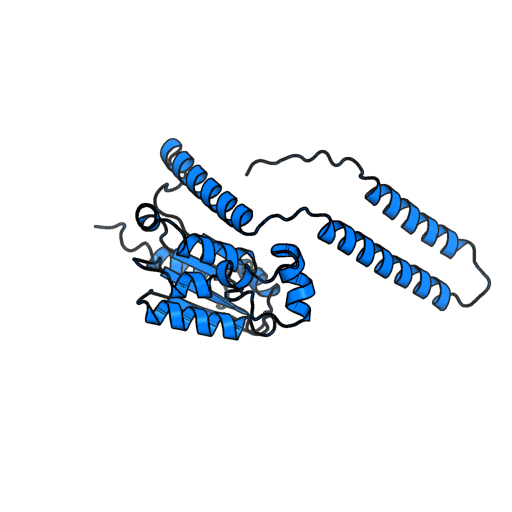HE A 1 91 ? -16.379 11.745 10.778 1.00 83.81 91 PHE A C 1
ATOM 752 O O . PHE A 1 91 ? -16.022 12.453 11.722 1.00 83.81 91 PHE A O 1
ATOM 759 N N . SER A 1 92 ? -16.394 10.410 10.852 1.00 84.50 92 SER A N 1
ATOM 760 C CA . SER A 1 92 ? -15.983 9.703 12.069 1.00 84.50 92 SER A CA 1
ATOM 761 C C . SER A 1 92 ? -14.512 9.973 12.374 1.00 84.50 92 SER A C 1
ATOM 763 O O . SER A 1 92 ? -13.640 9.790 11.526 1.00 84.50 92 SER A O 1
ATOM 765 N N . SER A 1 93 ? -14.226 10.354 13.618 1.00 84.31 93 SER A N 1
ATOM 766 C CA . SER A 1 93 ? -12.857 10.448 14.124 1.00 84.31 93 SER A CA 1
ATOM 767 C C . SER A 1 93 ? -12.266 9.101 14.530 1.00 84.31 93 SER A C 1
ATOM 769 O O . SER A 1 93 ? -11.092 9.035 14.885 1.00 84.31 93 SER A O 1
ATOM 771 N N . LYS A 1 94 ? -13.064 8.028 14.501 1.00 83.44 94 LYS A N 1
ATOM 772 C CA . LYS A 1 94 ? -12.687 6.707 15.020 1.00 83.44 94 LYS A CA 1
ATOM 773 C C . LYS A 1 94 ? -12.811 5.587 13.998 1.00 83.44 94 LYS A C 1
ATOM 775 O O . LYS A 1 94 ? -12.344 4.489 14.274 1.00 83.44 94 LYS A O 1
ATOM 780 N N . ASP A 1 95 ? -13.428 5.844 12.849 1.00 86.81 95 ASP A N 1
ATOM 781 C CA . ASP A 1 95 ? -13.670 4.834 11.826 1.00 86.81 95 ASP A CA 1
ATOM 782 C C . ASP A 1 95 ? -13.156 5.343 10.486 1.00 86.81 95 ASP A C 1
ATOM 784 O O . ASP A 1 95 ? -13.824 6.097 9.778 1.00 86.81 95 ASP A O 1
ATOM 788 N N . TYR A 1 96 ? -11.944 4.928 10.138 1.00 87.06 96 TYR A N 1
ATOM 789 C CA . TYR A 1 96 ? -11.343 5.265 8.857 1.00 87.06 96 TYR A CA 1
ATOM 790 C C . TYR A 1 96 ? -10.680 4.053 8.215 1.00 87.06 96 TYR A C 1
ATOM 792 O O . TYR A 1 96 ? -10.349 3.053 8.857 1.00 87.06 96 TYR A O 1
ATOM 800 N N . PHE A 1 97 ? -10.501 4.166 6.905 1.00 92.44 97 PHE A N 1
ATOM 801 C CA . PHE A 1 97 ? -9.816 3.200 6.066 1.00 92.44 97 PHE A CA 1
ATOM 802 C C . PHE A 1 97 ? -8.649 3.903 5.390 1.00 92.44 97 PHE A C 1
ATOM 804 O O . PHE A 1 97 ? -8.775 5.053 4.967 1.00 92.44 97 PHE A O 1
ATOM 811 N N . LEU A 1 98 ? -7.525 3.205 5.255 1.00 93.81 98 LEU A N 1
ATOM 812 C CA . LEU A 1 98 ? -6.419 3.679 4.432 1.00 93.81 98 LEU A CA 1
ATOM 813 C C . LEU A 1 98 ? -6.491 3.013 3.073 1.00 93.81 98 LEU A C 1
ATOM 815 O O . LEU A 1 98 ? -6.656 1.801 2.972 1.00 93.81 98 LEU A O 1
ATOM 819 N N . MET A 1 99 ? -6.355 3.809 2.023 1.00 95.44 99 MET A N 1
ATOM 820 C CA . MET A 1 99 ? -6.367 3.314 0.661 1.00 95.44 99 MET A CA 1
ATOM 821 C C . MET A 1 99 ? -5.239 3.948 -0.133 1.00 95.44 99 MET A C 1
ATOM 823 O O . MET A 1 99 ? -4.963 5.138 0.004 1.00 95.44 99 MET A O 1
ATOM 827 N N . GLY A 1 100 ? -4.607 3.158 -0.994 1.00 95.62 100 GLY A N 1
ATOM 828 C CA . GLY A 1 100 ? -3.564 3.660 -1.870 1.00 95.62 100 GLY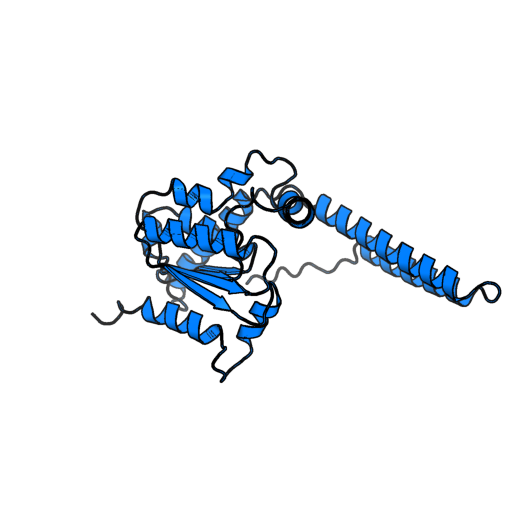 A CA 1
ATOM 829 C C . GLY A 1 100 ? -3.389 2.824 -3.126 1.00 95.62 100 GLY A C 1
ATOM 830 O O . GLY A 1 100 ? -3.807 1.668 -3.192 1.00 95.62 100 GLY A O 1
ATOM 831 N N . HIS A 1 101 ? -2.740 3.424 -4.121 1.00 95.94 101 HIS A N 1
ATOM 832 C CA . HIS A 1 101 ? -2.351 2.787 -5.378 1.00 95.94 101 HIS A CA 1
ATOM 833 C C . HIS A 1 101 ? -0.834 2.856 -5.557 1.00 95.94 101 HIS A C 1
ATOM 835 O O . HIS A 1 101 ? -0.239 3.883 -5.238 1.00 95.94 101 HIS A O 1
ATOM 841 N N . SER A 1 102 ? -0.205 1.788 -6.052 1.00 94.62 102 SER A N 1
ATOM 842 C CA . SER A 1 102 ? 1.236 1.745 -6.338 1.00 94.62 102 SER A CA 1
ATOM 843 C C . SER A 1 102 ? 2.087 2.137 -5.116 1.00 94.62 102 SER A C 1
ATOM 845 O O . SER A 1 102 ? 1.974 1.512 -4.057 1.00 94.62 102 SER A O 1
ATOM 847 N N . ALA A 1 103 ? 2.890 3.200 -5.204 1.00 91.62 103 ALA A N 1
ATOM 848 C CA . ALA A 1 103 ? 3.618 3.773 -4.070 1.00 91.62 103 ALA A CA 1
ATOM 849 C C . ALA A 1 103 ? 2.692 4.227 -2.919 1.00 91.62 103 ALA A C 1
ATOM 851 O O . ALA A 1 103 ? 3.038 4.104 -1.749 1.00 91.62 103 ALA A O 1
ATOM 852 N N . GLY A 1 104 ? 1.470 4.672 -3.213 1.00 94.06 104 GLY A N 1
ATOM 853 C CA . GLY A 1 104 ? 0.468 4.967 -2.187 1.00 94.06 104 GLY A CA 1
ATOM 854 C C . GLY A 1 104 ? -0.015 3.714 -1.450 1.00 94.06 104 GLY A C 1
ATOM 855 O O . GLY A 1 104 ? -0.269 3.770 -0.252 1.00 94.06 104 GLY A O 1
ATOM 856 N N . ALA A 1 105 ? -0.113 2.565 -2.130 1.00 97.19 105 ALA A N 1
ATOM 857 C CA . ALA A 1 105 ? -0.448 1.290 -1.485 1.00 97.19 105 ALA A CA 1
ATOM 858 C C . ALA A 1 105 ? 0.690 0.791 -0.584 1.00 97.19 105 ALA A C 1
ATOM 860 O O . ALA A 1 105 ? 0.425 0.240 0.487 1.00 97.19 105 ALA A O 1
ATOM 861 N N . HIS A 1 106 ? 1.940 1.017 -0.999 1.00 96.25 106 HIS A N 1
ATOM 862 C CA . HIS A 1 106 ? 3.114 0.820 -0.151 1.00 96.25 106 HIS A CA 1
ATOM 863 C C . HIS A 1 106 ? 2.988 1.650 1.133 1.00 96.25 106 HIS A C 1
ATOM 865 O O . HIS A 1 106 ? 2.992 1.087 2.224 1.00 96.25 106 HIS A O 1
ATOM 871 N N . LEU A 1 107 ? 2.768 2.963 1.008 1.00 94.44 107 LEU A N 1
ATOM 872 C CA . LEU A 1 107 ? 2.645 3.868 2.152 1.00 94.44 107 LEU A CA 1
ATOM 873 C C . LEU A 1 107 ? 1.471 3.505 3.071 1.00 94.44 107 LEU A C 1
ATOM 875 O O . LEU A 1 107 ? 1.662 3.398 4.278 1.00 94.44 107 LEU A O 1
ATOM 879 N N . ALA A 1 108 ? 0.283 3.246 2.515 1.00 95.75 108 ALA A N 1
ATOM 880 C CA . ALA A 1 108 ? -0.891 2.842 3.290 1.00 95.75 108 ALA A CA 1
ATOM 881 C C . ALA A 1 108 ? -0.634 1.558 4.094 1.00 95.75 108 ALA A C 1
ATOM 883 O O . ALA A 1 108 ? -0.998 1.477 5.267 1.00 95.75 108 ALA A O 1
ATOM 884 N N . SER A 1 109 ? 0.039 0.577 3.484 1.00 97.00 109 SER A N 1
ATOM 885 C CA . SER A 1 109 ? 0.427 -0.662 4.162 1.00 97.00 109 SER A CA 1
ATOM 886 C C . SER A 1 109 ? 1.452 -0.396 5.258 1.00 97.00 109 SER A C 1
ATOM 888 O O . SER A 1 109 ? 1.269 -0.847 6.384 1.00 97.00 109 SER A O 1
ATOM 890 N N . THR A 1 110 ? 2.513 0.356 4.959 1.00 95.00 110 THR A N 1
ATOM 891 C CA . THR A 1 110 ? 3.576 0.648 5.925 1.00 95.00 110 THR A CA 1
ATOM 892 C C . THR A 1 110 ? 3.039 1.410 7.132 1.00 95.00 110 THR A C 1
ATOM 894 O O . THR A 1 110 ? 3.299 0.999 8.260 1.00 95.00 110 THR A O 1
ATOM 897 N N . VAL A 1 111 ? 2.242 2.460 6.912 1.00 93.06 111 VAL A N 1
ATOM 898 C CA . VAL A 1 111 ? 1.591 3.235 7.980 1.00 93.06 111 VAL A CA 1
ATOM 899 C C . VAL A 1 111 ? 0.718 2.317 8.830 1.00 93.06 111 VAL A C 1
ATOM 901 O O . VAL A 1 111 ? 0.895 2.261 10.042 1.00 93.06 111 VAL A O 1
ATOM 904 N N . ALA A 1 112 ? -0.158 1.520 8.214 1.00 93.19 112 ALA A N 1
ATOM 905 C CA . ALA A 1 112 ? -1.041 0.617 8.947 1.00 93.19 112 ALA A CA 1
ATOM 906 C C . ALA A 1 112 ? -0.290 -0.421 9.793 1.00 93.19 112 ALA A C 1
ATOM 908 O O . ALA A 1 112 ? -0.732 -0.767 10.887 1.00 93.19 112 ALA A O 1
ATOM 909 N N . LEU A 1 113 ? 0.845 -0.925 9.305 1.00 93.19 113 LEU A N 1
ATOM 910 C CA . LEU A 1 113 ? 1.657 -1.909 10.018 1.00 93.19 113 LEU A CA 1
ATOM 911 C C . LEU A 1 113 ? 2.482 -1.271 11.144 1.00 93.19 113 LEU A C 1
ATOM 913 O O . LEU A 1 113 ? 2.616 -1.874 12.211 1.00 93.19 113 LEU A O 1
ATOM 917 N N . ARG A 1 114 ? 2.990 -0.049 10.946 1.00 89.44 114 ARG A N 1
ATOM 918 C CA . ARG A 1 114 ? 3.803 0.684 11.933 1.00 89.44 114 ARG A CA 1
ATOM 919 C C . ARG A 1 114 ? 2.991 1.402 13.000 1.00 89.44 114 ARG A C 1
ATOM 921 O O . ARG A 1 114 ? 3.527 1.645 14.075 1.00 89.44 114 ARG A O 1
ATOM 928 N N . TRP A 1 115 ? 1.722 1.700 12.724 1.00 82.25 115 TRP A N 1
ATOM 929 C CA . TRP A 1 115 ? 0.891 2.507 13.612 1.00 82.25 115 TRP A CA 1
ATOM 930 C C . TRP A 1 115 ? 0.892 1.960 15.052 1.00 82.25 115 TRP A C 1
ATOM 932 O O . TRP A 1 115 ? 0.808 0.739 15.232 1.00 82.25 115 TRP A O 1
ATOM 942 N N . PRO A 1 116 ? 0.970 2.807 16.090 1.00 75.19 116 PRO A N 1
ATOM 943 C CA . PRO A 1 116 ? 0.921 2.343 17.474 1.00 75.19 116 PRO A CA 1
ATOM 944 C C . PRO A 1 116 ? -0.349 1.528 17.751 1.00 75.19 116 PRO A C 1
ATOM 946 O O . PRO A 1 116 ? -1.440 1.911 17.325 1.00 75.19 116 PRO A O 1
ATOM 949 N N . SER A 1 117 ? -0.220 0.406 18.465 1.00 69.12 117 SER A N 1
ATOM 950 C CA . SER A 1 117 ? -1.328 -0.511 18.796 1.00 69.12 117 SER A CA 1
ATOM 951 C C . SER A 1 117 ? -2.509 0.197 19.462 1.00 69.12 117 SER A C 1
ATOM 953 O O . SER A 1 117 ? -3.655 -0.049 19.095 1.00 69.12 117 SER A O 1
ATOM 955 N N . GLU A 1 118 ? -2.230 1.137 20.361 1.00 64.38 118 GLU A N 1
ATOM 956 C CA . GLU A 1 118 ? -3.236 1.917 21.094 1.00 64.38 118 GLU A CA 1
ATOM 957 C C . GLU A 1 118 ? -4.138 2.746 20.165 1.00 64.38 118 GLU A C 1
ATOM 959 O O . GLU A 1 118 ? -5.335 2.896 20.405 1.00 64.38 118 GLU A O 1
ATOM 964 N N . SER A 1 119 ? -3.587 3.208 19.042 1.00 67.75 119 SER A N 1
ATOM 965 C CA . SER A 1 119 ? -4.291 4.026 18.052 1.00 67.75 119 SER A CA 1
ATOM 966 C C . SER A 1 119 ? -4.815 3.206 16.862 1.00 67.75 119 SER A C 1
ATOM 968 O O . SER A 1 119 ? -5.562 3.732 16.036 1.00 67.75 119 SER A O 1
ATOM 970 N N . LYS A 1 120 ? -4.453 1.915 16.759 1.00 65.44 120 LYS A N 1
ATOM 971 C CA . LYS A 1 120 ? -4.820 1.018 15.643 1.00 65.44 120 LYS A CA 1
ATOM 972 C C . LYS A 1 120 ? -6.271 0.562 15.665 1.00 65.44 120 LYS A C 1
ATOM 974 O O . LYS A 1 120 ? -6.811 0.258 14.607 1.00 65.44 120 LYS A O 1
ATOM 979 N N . HIS A 1 121 ? -6.923 0.551 16.828 1.00 62.06 121 HIS A N 1
ATOM 980 C CA . HIS A 1 121 ? -8.328 0.135 16.953 1.00 62.06 121 HIS A CA 1
ATOM 981 C C . HIS A 1 121 ? -9.306 0.993 16.126 1.00 62.06 121 HIS A C 1
ATOM 983 O O . HIS A 1 121 ? -10.446 0.588 15.893 1.00 62.06 121 HIS A O 1
ATOM 989 N N . GLN A 1 122 ? -8.851 2.159 15.663 1.00 80.81 122 GLN A N 1
ATOM 990 C CA . GLN A 1 122 ? -9.625 3.100 14.857 1.00 80.81 122 GLN A CA 1
ATOM 991 C C . GLN A 1 122 ? -9.472 2.874 13.338 1.00 80.81 122 GLN A C 1
ATOM 993 O O . GLN A 1 122 ? -10.314 3.293 12.543 1.00 80.81 122 GLN A O 1
ATOM 998 N N . LEU A 1 123 ? -8.420 2.163 12.918 1.00 89.62 123 LEU A N 1
ATOM 999 C CA . LEU A 1 123 ? -8.201 1.803 11.521 1.00 89.62 123 LEU A CA 1
ATOM 1000 C C . LEU A 1 123 ? -8.980 0.522 11.198 1.00 89.62 123 LEU A C 1
ATOM 1002 O O . LEU A 1 123 ? -8.585 -0.578 11.579 1.00 89.62 123 LEU A O 1
ATOM 1006 N N . LYS A 1 124 ? -10.098 0.649 10.479 1.00 91.06 124 LYS A N 1
ATOM 1007 C CA . LYS A 1 124 ? -10.993 -0.485 10.181 1.00 91.06 124 LYS A CA 1
ATOM 1008 C C . LYS A 1 124 ? -10.460 -1.403 9.092 1.00 91.06 124 LYS A C 1
ATOM 1010 O O . LYS A 1 124 ? -10.730 -2.604 9.098 1.00 91.06 124 LYS A O 1
ATOM 1015 N N . GLY A 1 125 ? -9.683 -0.856 8.166 1.00 93.94 125 GLY A N 1
ATOM 1016 C CA . GLY A 1 125 ? -9.124 -1.638 7.079 1.00 93.94 125 GLY A CA 1
ATOM 1017 C C . GLY A 1 125 ? -8.145 -0.870 6.208 1.00 93.94 125 GLY A C 1
ATOM 1018 O O . GLY A 1 125 ? -8.086 0.360 6.227 1.00 93.94 125 GLY A O 1
ATOM 1019 N N . VAL A 1 126 ? -7.397 -1.630 5.419 1.00 96.88 126 VAL A N 1
ATOM 1020 C CA . VAL A 1 126 ? -6.431 -1.126 4.446 1.00 96.88 126 VAL A CA 1
ATOM 1021 C C . VAL A 1 126 ? -6.768 -1.691 3.074 1.00 96.88 126 VAL A C 1
ATOM 1023 O O . VAL A 1 126 ? -6.991 -2.892 2.931 1.00 96.88 126 VAL A O 1
ATOM 1026 N N . ILE A 1 127 ? -6.802 -0.829 2.066 1.00 97.69 127 ILE A N 1
ATOM 1027 C CA . ILE A 1 127 ? -7.149 -1.166 0.688 1.00 97.69 127 ILE A CA 1
ATOM 1028 C C . ILE A 1 127 ? -5.961 -0.818 -0.202 1.00 97.69 127 ILE A C 1
ATOM 1030 O O . ILE A 1 127 ? -5.606 0.349 -0.371 1.00 97.69 127 ILE A O 1
ATOM 1034 N N . THR A 1 128 ? -5.331 -1.825 -0.788 1.00 98.12 128 THR A N 1
ATOM 1035 C CA . THR A 1 128 ? -4.149 -1.639 -1.627 1.00 98.12 128 THR A CA 1
ATOM 1036 C C . THR A 1 128 ? -4.461 -1.984 -3.070 1.00 98.12 128 THR A C 1
ATOM 1038 O O . THR A 1 128 ? -5.079 -3.003 -3.359 1.00 98.12 128 THR A O 1
ATOM 1041 N N . LEU A 1 129 ? -4.029 -1.126 -3.990 1.00 96.69 129 LEU A N 1
ATOM 1042 C CA . LEU A 1 129 ? -4.178 -1.328 -5.426 1.00 96.69 129 LEU A CA 1
ATOM 1043 C C . LEU A 1 129 ? -2.794 -1.373 -6.064 1.00 96.69 129 LEU A C 1
ATOM 1045 O O . LEU A 1 129 ? -2.068 -0.381 -6.023 1.00 96.69 129 LEU A O 1
ATOM 1049 N N . SER A 1 130 ? -2.424 -2.506 -6.655 1.00 96.62 130 SER A N 1
ATOM 1050 C CA . SER A 1 130 ? -1.148 -2.701 -7.354 1.00 96.62 130 SER A CA 1
ATOM 1051 C C . SER A 1 130 ? 0.060 -2.230 -6.533 1.00 96.62 130 SER A C 1
ATOM 1053 O O . SER A 1 130 ? 0.929 -1.519 -7.029 1.00 96.62 130 SER A O 1
ATOM 1055 N N . GLY A 1 131 ? 0.075 -2.570 -5.240 1.00 96.56 131 GLY A N 1
ATOM 1056 C CA . GLY A 1 131 ? 1.075 -2.084 -4.289 1.00 96.56 131 GLY A CA 1
ATOM 1057 C C . GLY A 1 131 ? 2.446 -2.747 -4.395 1.00 96.56 131 GLY A C 1
ATOM 1058 O O . GLY A 1 131 ? 2.578 -3.873 -4.873 1.00 96.56 131 GLY A O 1
ATOM 1059 N N . VAL A 1 132 ? 3.457 -2.035 -3.886 1.00 96.19 132 VAL A N 1
ATOM 1060 C CA . VAL A 1 132 ? 4.832 -2.527 -3.714 1.00 96.19 132 VAL A CA 1
ATOM 1061 C C . VAL A 1 132 ? 5.052 -2.877 -2.244 1.00 96.19 132 VAL A C 1
ATOM 1063 O O . VAL A 1 132 ? 5.060 -1.997 -1.384 1.00 96.19 132 VAL A O 1
ATOM 1066 N N . TYR A 1 133 ? 5.241 -4.158 -1.943 1.00 97.12 133 TYR A N 1
ATOM 1067 C CA . TYR A 1 133 ? 5.366 -4.648 -0.562 1.00 97.12 133 TYR A CA 1
ATOM 1068 C C . TYR A 1 133 ? 6.812 -4.926 -0.158 1.00 97.12 133 TYR A C 1
ATOM 1070 O O . TYR A 1 133 ? 7.118 -4.982 1.030 1.00 97.12 133 TYR A O 1
ATOM 1078 N N . ASP A 1 134 ? 7.692 -5.079 -1.142 1.00 95.50 134 ASP A N 1
ATOM 1079 C CA . ASP A 1 134 ? 9.105 -5.379 -0.965 1.00 95.50 134 ASP A CA 1
ATOM 1080 C C . ASP A 1 134 ? 9.915 -4.571 -1.987 1.00 95.50 134 ASP A C 1
ATOM 1082 O O . ASP A 1 134 ? 10.050 -4.959 -3.154 1.00 95.50 134 ASP A O 1
ATOM 1086 N N . VAL A 1 135 ? 10.424 -3.416 -1.548 1.00 92.31 135 VAL A N 1
ATOM 1087 C CA . VAL A 1 135 ? 11.172 -2.487 -2.411 1.00 92.31 135 VAL A CA 1
ATOM 1088 C C . VAL A 1 135 ? 12.572 -3.001 -2.754 1.00 92.31 135 VAL A C 1
ATOM 1090 O O . VAL A 1 135 ? 13.184 -2.502 -3.693 1.00 92.31 135 VAL A O 1
ATOM 1093 N N . THR A 1 136 ? 13.055 -4.039 -2.062 1.00 90.88 136 THR A N 1
ATOM 1094 C CA . THR A 1 136 ? 14.343 -4.689 -2.363 1.00 90.88 136 THR A CA 1
ATOM 1095 C C . THR A 1 136 ? 14.265 -5.608 -3.583 1.00 90.88 136 THR A C 1
ATOM 1097 O O . THR A 1 136 ? 15.278 -5.928 -4.198 1.00 90.88 136 THR A O 1
ATOM 1100 N N . SER A 1 137 ? 13.050 -6.019 -3.955 1.00 87.81 137 SER A N 1
ATOM 1101 C CA . SER A 1 137 ? 12.809 -7.051 -4.968 1.00 87.81 137 SER A CA 1
ATOM 1102 C C . SER A 1 137 ? 12.425 -6.507 -6.349 1.00 87.81 137 SER A C 1
ATOM 1104 O O . SER A 1 137 ? 12.029 -7.273 -7.231 1.00 87.81 137 SER A O 1
ATOM 1106 N N . LEU A 1 138 ? 12.523 -5.190 -6.562 1.00 82.56 138 LEU A N 1
ATOM 1107 C CA . LEU A 1 138 ? 12.316 -4.607 -7.887 1.00 82.56 138 LEU A CA 1
ATOM 1108 C C . LEU A 1 138 ? 13.563 -4.820 -8.756 1.00 82.56 138 LEU A C 1
ATOM 1110 O O . LEU A 1 138 ? 14.686 -4.553 -8.338 1.00 82.56 138 LEU A O 1
ATOM 1114 N N . GLY A 1 139 ? 13.363 -5.302 -9.987 1.00 82.06 139 GLY A N 1
ATOM 1115 C CA . GLY A 1 139 ? 14.454 -5.501 -10.947 1.00 82.06 139 GLY A CA 1
ATOM 1116 C C . GLY A 1 139 ? 15.165 -4.192 -11.314 1.00 82.06 139 GLY A C 1
ATOM 1117 O O . GLY A 1 139 ? 14.688 -3.106 -10.992 1.00 82.06 139 GLY A O 1
ATOM 1118 N N . PHE A 1 140 ? 16.280 -4.286 -12.048 1.00 80.94 140 PHE A N 1
ATOM 1119 C CA . PHE A 1 140 ? 17.154 -3.145 -12.375 1.00 80.94 140 PHE A CA 1
ATOM 1120 C C . PHE A 1 140 ? 16.400 -1.888 -12.844 1.00 80.94 140 PHE A C 1
ATOM 1122 O O . PHE A 1 140 ? 16.598 -0.807 -12.292 1.00 80.94 140 PHE A O 1
ATOM 1129 N N . LEU A 1 141 ? 15.487 -2.037 -13.811 1.00 78.31 141 LEU A N 1
ATOM 1130 C CA . LEU A 1 141 ? 14.683 -0.921 -14.320 1.00 78.31 141 LEU A CA 1
ATOM 1131 C C . LEU A 1 141 ? 13.768 -0.321 -13.245 1.00 78.31 141 LEU A C 1
ATOM 1133 O O . LEU A 1 141 ? 13.659 0.897 -13.146 1.00 78.31 141 LEU A O 1
ATOM 1137 N N . GLY A 1 142 ? 13.143 -1.155 -12.411 1.00 80.62 142 GLY A N 1
ATOM 1138 C CA . GLY 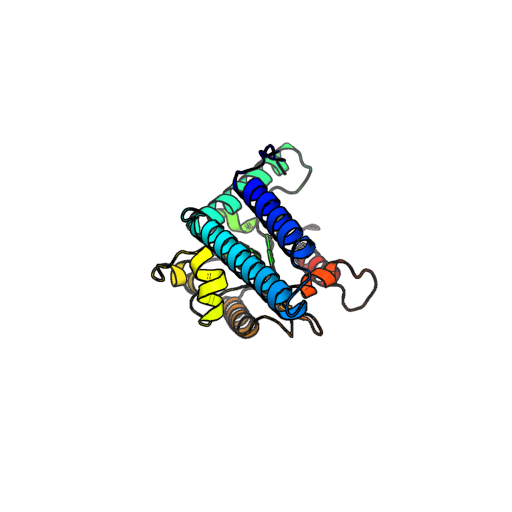A 1 142 ? 12.304 -0.681 -11.310 1.00 80.62 142 GLY A CA 1
ATOM 1139 C C . GLY A 1 142 ? 13.112 0.062 -10.246 1.00 80.62 142 GLY A C 1
ATOM 1140 O O . GLY A 1 142 ? 12.656 1.077 -9.722 1.00 80.62 142 GLY A O 1
ATOM 1141 N N . ASN A 1 143 ? 14.340 -0.390 -9.986 1.00 82.69 143 ASN A N 1
ATOM 1142 C CA . ASN A 1 143 ? 15.245 0.274 -9.059 1.00 82.69 143 ASN A CA 1
ATOM 1143 C C . ASN A 1 143 ? 15.617 1.687 -9.551 1.00 82.69 143 ASN A C 1
ATOM 1145 O O . ASN A 1 143 ? 15.446 2.662 -8.824 1.00 82.69 143 ASN A O 1
ATOM 1149 N N . GLN A 1 144 ? 16.034 1.810 -10.816 1.00 78.94 144 GLN A N 1
ATOM 1150 C CA . GLN A 1 144 ? 16.416 3.095 -11.418 1.00 78.94 144 GLN A CA 1
ATOM 1151 C C . GLN A 1 144 ? 15.245 4.079 -11.530 1.00 78.94 144 GLN A C 1
ATOM 1153 O O . GLN A 1 144 ? 15.410 5.269 -11.276 1.00 78.94 144 GLN A O 1
ATOM 1158 N N . MET A 1 145 ? 14.062 3.587 -11.902 1.00 78.00 145 MET A N 1
ATOM 1159 C CA . MET A 1 145 ? 12.912 4.447 -12.194 1.00 78.00 145 MET A CA 1
ATOM 1160 C C . MET A 1 145 ? 12.096 4.828 -10.957 1.00 78.00 145 MET A C 1
ATOM 1162 O O . MET A 1 145 ? 11.485 5.894 -10.955 1.00 78.00 145 MET A O 1
ATOM 1166 N N . TYR A 1 146 ? 12.054 3.975 -9.927 1.00 82.75 146 TYR A N 1
ATOM 1167 C CA . TYR A 1 146 ? 11.145 4.161 -8.790 1.00 82.75 146 TYR A CA 1
ATOM 1168 C C . TYR A 1 146 ? 11.848 4.178 -7.439 1.00 82.75 146 TYR A C 1
ATOM 1170 O O . TYR A 1 146 ? 11.529 5.027 -6.612 1.00 82.75 146 TYR A O 1
ATOM 1178 N N . ILE A 1 147 ? 12.803 3.277 -7.201 1.00 85.50 147 ILE A N 1
ATOM 1179 C CA . ILE A 1 147 ? 13.422 3.157 -5.876 1.00 85.50 147 ILE A CA 1
ATOM 1180 C C . ILE A 1 147 ? 14.435 4.264 -5.627 1.00 85.50 147 ILE A C 1
ATOM 1182 O O . ILE A 1 147 ? 14.294 4.982 -4.643 1.00 85.50 147 ILE A O 1
ATOM 1186 N N . ILE A 1 148 ? 15.404 4.461 -6.522 1.00 82.06 148 ILE A N 1
ATOM 1187 C CA . ILE A 1 148 ? 16.427 5.502 -6.350 1.00 82.06 148 ILE A CA 1
ATOM 1188 C C . ILE A 1 148 ? 15.793 6.899 -6.204 1.00 82.06 148 ILE A C 1
ATOM 1190 O O . ILE A 1 148 ? 16.186 7.620 -5.288 1.00 82.06 148 ILE A O 1
ATOM 1194 N N . PRO A 1 149 ? 14.781 7.290 -7.007 1.00 78.88 149 PRO A N 1
ATOM 1195 C CA . PRO A 1 149 ? 14.105 8.573 -6.813 1.00 78.88 149 PRO A CA 1
ATOM 1196 C C . PRO A 1 149 ? 13.327 8.698 -5.495 1.00 78.88 149 PRO A C 1
ATOM 1198 O O . PRO A 1 149 ? 13.187 9.806 -4.988 1.00 78.88 149 PRO A O 1
ATOM 1201 N N . ALA A 1 150 ? 12.792 7.599 -4.950 1.00 79.06 150 ALA A N 1
ATOM 1202 C CA . ALA A 1 150 ? 11.935 7.634 -3.760 1.00 79.06 150 ALA A CA 1
ATOM 1203 C C . ALA A 1 150 ? 12.691 7.426 -2.437 1.00 79.06 150 ALA A C 1
ATOM 1205 O O . ALA A 1 150 ? 12.278 7.960 -1.410 1.00 79.06 150 ALA A O 1
ATOM 1206 N N . PHE A 1 151 ? 13.774 6.649 -2.454 1.00 81.75 151 PHE A N 1
ATOM 1207 C CA . PHE A 1 151 ? 14.519 6.222 -1.265 1.00 81.75 151 PHE A CA 1
ATOM 1208 C C . PHE A 1 151 ? 15.983 6.682 -1.275 1.00 81.75 151 PHE A C 1
ATOM 1210 O O . PHE A 1 151 ? 16.669 6.554 -0.264 1.00 81.75 151 PHE A O 1
ATOM 1217 N N . GLY A 1 152 ? 16.457 7.242 -2.391 1.00 80.31 152 GLY A N 1
ATOM 1218 C CA . GLY A 1 152 ? 17.867 7.535 -2.616 1.00 80.31 152 GLY A CA 1
ATOM 1219 C C . GLY A 1 152 ? 18.644 6.314 -3.115 1.00 80.31 152 GLY A C 1
ATOM 1220 O O . GLY A 1 152 ? 18.124 5.205 -3.229 1.00 80.31 152 GLY A O 1
ATOM 1221 N N . ALA A 1 153 ? 19.921 6.526 -3.440 1.00 79.69 153 ALA A N 1
ATOM 1222 C CA . ALA A 1 153 ? 20.801 5.464 -3.933 1.00 79.69 153 ALA A CA 1
ATOM 1223 C C . ALA A 1 153 ? 21.298 4.512 -2.828 1.00 79.69 153 ALA A C 1
ATOM 1225 O O . ALA A 1 153 ? 21.834 3.449 -3.138 1.00 79.69 153 ALA A O 1
ATOM 1226 N N . ASP A 1 154 ? 21.145 4.884 -1.552 1.00 79.75 154 ASP A N 1
ATOM 1227 C CA . ASP A 1 154 ? 21.547 4.034 -0.434 1.00 79.75 154 ASP A CA 1
ATOM 1228 C C . ASP A 1 154 ? 20.505 2.937 -0.189 1.00 79.75 154 ASP A C 1
ATOM 1230 O O . ASP A 1 154 ? 19.384 3.183 0.260 1.00 79.75 154 ASP A O 1
ATOM 1234 N N . THR A 1 155 ? 20.892 1.695 -0.468 1.00 77.81 155 THR A N 1
ATOM 1235 C CA . THR A 1 155 ? 20.006 0.540 -0.339 1.00 77.81 155 THR A CA 1
ATOM 1236 C C . THR A 1 155 ? 19.860 0.039 1.097 1.00 77.81 155 THR A C 1
ATOM 1238 O O . THR A 1 155 ? 19.013 -0.821 1.343 1.00 77.81 155 THR A O 1
ATOM 1241 N N . LYS A 1 156 ? 20.654 0.542 2.056 1.00 81.25 156 LYS A N 1
ATOM 1242 C CA . LYS A 1 156 ? 20.699 0.024 3.439 1.00 81.25 156 LYS A CA 1
ATOM 1243 C C . LYS A 1 156 ? 19.342 0.044 4.142 1.00 81.25 156 LYS A C 1
ATOM 1245 O O . LYS A 1 156 ? 19.053 -0.856 4.922 1.00 81.25 156 LYS A O 1
ATOM 1250 N N . HIS A 1 157 ? 18.495 1.022 3.827 1.00 83.62 157 HIS A N 1
ATOM 1251 C CA . HIS A 1 157 ? 17.198 1.211 4.485 1.00 83.62 157 HIS A CA 1
ATOM 1252 C C . HIS A 1 157 ? 16.009 0.625 3.711 1.00 83.62 157 HIS A C 1
ATOM 1254 O O . HIS A 1 157 ? 14.875 0.701 4.182 1.00 83.62 157 HIS A O 1
ATOM 1260 N N . LEU A 1 158 ? 16.226 0.024 2.534 1.00 88.12 158 LEU A N 1
ATOM 1261 C CA . LEU A 1 158 ? 15.130 -0.483 1.694 1.00 88.12 158 LEU A CA 1
ATOM 1262 C C . LEU A 1 158 ? 14.378 -1.644 2.350 1.00 88.12 158 LEU A C 1
ATOM 1264 O O . LEU A 1 158 ? 13.153 -1.746 2.241 1.00 88.12 158 LEU A O 1
ATOM 1268 N N . THR A 1 159 ? 15.092 -2.502 3.076 1.00 91.50 159 THR A N 1
ATOM 1269 C CA . THR A 1 159 ? 14.463 -3.581 3.840 1.00 91.50 159 THR A CA 1
ATOM 1270 C C . THR A 1 159 ? 13.536 -3.003 4.904 1.00 91.50 159 THR A C 1
ATOM 1272 O O . THR A 1 159 ? 12.382 -3.409 4.981 1.00 91.50 159 THR A O 1
ATOM 1275 N N . GLU A 1 160 ? 13.993 -2.015 5.675 1.00 89.75 160 GLU A N 1
ATOM 1276 C CA . GLU A 1 160 ? 13.204 -1.367 6.734 1.00 89.75 160 GLU A CA 1
ATOM 1277 C C . GLU A 1 160 ? 11.999 -0.604 6.172 1.00 89.75 160 GLU A C 1
ATOM 1279 O O . GLU A 1 160 ? 10.933 -0.570 6.792 1.00 89.75 160 GLU A O 1
ATOM 1284 N N . ALA A 1 161 ? 12.153 -0.023 4.985 1.00 90.44 161 ALA A N 1
ATOM 1285 C CA . ALA A 1 161 ? 11.096 0.687 4.284 1.00 90.44 161 ALA A CA 1
ATOM 1286 C C . ALA A 1 161 ? 10.008 -0.240 3.714 1.00 90.44 161 ALA A C 1
ATOM 1288 O O . ALA A 1 161 ? 8.904 0.214 3.422 1.00 90.44 161 ALA A O 1
ATOM 1289 N N . SER A 1 162 ? 10.288 -1.534 3.543 1.00 94.69 162 SER A N 1
ATOM 1290 C CA . SER A 1 162 ? 9.363 -2.481 2.914 1.00 94.69 162 SER A CA 1
ATOM 1291 C C . SER A 1 162 ? 8.225 -2.904 3.858 1.00 94.69 162 SER A C 1
ATOM 1293 O O . SER A 1 162 ? 8.511 -3.453 4.927 1.00 94.69 162 SER A O 1
ATOM 1295 N N . PRO A 1 163 ? 6.937 -2.770 3.463 1.00 96.69 163 PRO A N 1
ATOM 1296 C CA . PRO A 1 163 ? 5.803 -3.282 4.232 1.00 96.69 163 PRO A CA 1
ATOM 1297 C C . PRO A 1 163 ? 5.957 -4.747 4.642 1.00 96.69 163 PRO A C 1
ATOM 1299 O O . PRO A 1 163 ? 5.554 -5.120 5.737 1.00 96.69 163 PRO A O 1
ATOM 1302 N N . MET A 1 164 ? 6.555 -5.581 3.785 1.00 97.06 164 MET A N 1
ATOM 1303 C CA . MET A 1 164 ? 6.807 -6.991 4.077 1.00 97.06 164 MET A CA 1
ATOM 1304 C C . MET A 1 164 ? 7.670 -7.173 5.330 1.00 97.06 164 MET A C 1
ATOM 1306 O O . MET A 1 164 ? 7.292 -7.926 6.223 1.00 97.06 164 MET A O 1
ATOM 1310 N N . SER A 1 165 ? 8.790 -6.458 5.429 1.00 95.31 165 SER A N 1
ATOM 1311 C CA . SER A 1 165 ? 9.706 -6.565 6.570 1.00 95.31 165 SER A CA 1
ATOM 1312 C C . SER A 1 165 ? 9.059 -6.058 7.857 1.00 95.31 165 SER A C 1
ATOM 1314 O O . SER A 1 165 ? 9.216 -6.661 8.916 1.00 95.31 165 SER A O 1
ATOM 1316 N N . VAL A 1 166 ? 8.282 -4.972 7.763 1.00 94.56 166 VAL A N 1
ATOM 1317 C CA . VAL A 1 166 ? 7.506 -4.454 8.901 1.00 94.56 166 VAL A CA 1
ATOM 1318 C C . VAL A 1 166 ? 6.460 -5.478 9.342 1.00 94.56 166 VAL A C 1
ATOM 1320 O O . VAL A 1 166 ? 6.287 -5.710 10.534 1.00 94.56 166 VAL A O 1
ATOM 1323 N N . LEU A 1 167 ? 5.770 -6.123 8.397 1.00 96.00 167 LEU A N 1
ATOM 1324 C CA . LEU A 1 167 ? 4.788 -7.162 8.696 1.00 96.00 167 LEU A CA 1
ATOM 1325 C C . LEU A 1 167 ? 5.434 -8.352 9.411 1.00 96.00 167 LEU A C 1
ATOM 1327 O O . LEU A 1 167 ? 4.846 -8.868 10.359 1.00 96.00 167 LEU A O 1
ATOM 1331 N N . GLU A 1 168 ? 6.619 -8.791 8.983 1.00 93.94 168 GLU A N 1
ATOM 1332 C CA . GLU A 1 168 ? 7.325 -9.929 9.581 1.00 93.94 168 GLU A CA 1
ATOM 1333 C C . GLU A 1 168 ? 7.620 -9.706 11.066 1.00 93.94 168 GLU A C 1
ATOM 1335 O O . GLU A 1 168 ? 7.307 -10.577 11.883 1.00 93.94 168 GLU A O 1
ATOM 1340 N N . THR A 1 169 ? 8.094 -8.516 11.432 1.00 92.00 169 THR A N 1
ATOM 1341 C CA . THR A 1 169 ? 8.396 -8.153 12.825 1.00 92.00 169 THR A CA 1
ATOM 1342 C C . THR A 1 169 ? 7.182 -7.654 13.609 1.00 92.00 169 THR A C 1
ATOM 1344 O O . THR A 1 169 ? 7.253 -7.531 14.829 1.00 92.00 169 THR A O 1
ATOM 1347 N N . HIS A 1 170 ? 6.048 -7.406 12.943 1.00 90.12 170 HIS A N 1
ATOM 1348 C CA . HIS A 1 170 ? 4.858 -6.868 13.593 1.00 90.12 170 HIS A CA 1
ATOM 1349 C C . HIS A 1 170 ? 4.296 -7.797 14.680 1.00 90.12 170 HIS A C 1
ATOM 1351 O O . HIS A 1 170 ? 4.048 -8.985 14.432 1.00 90.12 170 HIS A O 1
ATOM 1357 N N . THR A 1 171 ? 4.011 -7.211 15.843 1.00 85.31 171 THR A N 1
ATOM 1358 C CA . THR A 1 171 ? 3.321 -7.830 16.976 1.00 85.31 171 THR A CA 1
ATOM 1359 C C . THR A 1 171 ? 2.039 -7.057 17.297 1.00 85.31 171 THR A C 1
ATOM 1361 O O . THR A 1 171 ? 2.021 -5.826 17.308 1.00 85.31 171 THR A O 1
ATOM 1364 N N . GLY A 1 172 ? 0.953 -7.784 17.563 1.00 85.88 172 GLY A N 1
ATOM 1365 C CA . GLY A 1 172 ? -0.346 -7.205 17.911 1.00 85.88 172 GLY A CA 1
ATOM 1366 C C . GLY A 1 172 ? -1.414 -7.352 16.826 1.00 85.88 172 GLY A C 1
ATOM 1367 O O . GLY A 1 172 ? -1.247 -8.067 15.837 1.00 85.88 172 GLY A O 1
ATOM 1368 N N . ALA A 1 173 ? -2.556 -6.707 17.069 1.00 87.12 173 ALA A N 1
ATOM 1369 C CA . ALA A 1 173 ? -3.703 -6.753 16.175 1.00 87.12 173 ALA A CA 1
ATOM 1370 C C . ALA A 1 173 ? -3.471 -5.880 14.933 1.00 87.12 173 ALA A C 1
ATOM 1372 O O . ALA A 1 173 ? -3.023 -4.735 15.029 1.00 87.12 173 ALA A O 1
ATOM 1373 N N . LEU A 1 174 ? -3.832 -6.419 13.770 1.00 90.44 174 LEU A N 1
ATOM 1374 C CA . LEU A 1 174 ? -3.753 -5.735 12.483 1.00 90.44 174 LEU A CA 1
ATOM 1375 C C . LEU A 1 174 ? -5.153 -5.484 11.910 1.00 90.44 174 LEU A C 1
ATOM 1377 O O . LEU A 1 174 ? -6.051 -6.309 12.110 1.00 90.44 174 LEU A O 1
ATOM 1381 N N . PRO A 1 175 ? -5.347 -4.374 11.172 1.00 91.94 175 PRO A N 1
ATOM 1382 C CA . PRO A 1 175 ? -6.604 -4.106 10.485 1.00 91.94 175 PRO A CA 1
ATOM 1383 C C . PRO A 1 175 ? -6.856 -5.144 9.387 1.00 91.94 175 PRO A C 1
ATOM 1385 O O . PRO A 1 175 ? -5.940 -5.838 8.941 1.00 91.94 175 PRO A O 1
ATOM 1388 N N . LYS A 1 176 ? -8.101 -5.239 8.906 1.00 94.31 176 LYS A N 1
ATOM 1389 C CA . LYS A 1 176 ? -8.408 -6.092 7.749 1.00 94.31 176 LYS A CA 1
ATOM 1390 C C . LYS A 1 176 ? -7.739 -5.526 6.493 1.00 94.31 176 LYS A C 1
ATOM 1392 O O . LYS A 1 176 ? -7.622 -4.311 6.350 1.00 94.31 176 LYS A O 1
ATOM 1397 N N . PHE A 1 177 ? -7.355 -6.387 5.558 1.00 97.19 177 PHE A N 1
ATOM 1398 C CA . PHE A 1 177 ? -6.751 -5.967 4.288 1.00 97.19 177 PHE A CA 1
ATOM 1399 C C . PHE A 1 177 ? -7.607 -6.388 3.090 1.00 97.19 177 PHE A C 1
ATOM 1401 O O . PHE A 1 177 ? -8.106 -7.513 3.025 1.00 97.19 177 PHE A O 1
ATOM 1408 N N . LEU A 1 178 ? -7.732 -5.490 2.119 1.00 97.62 178 LEU A N 1
ATOM 1409 C CA . LEU A 1 178 ? -8.193 -5.767 0.765 1.00 97.62 178 LEU A CA 1
ATOM 1410 C C . LEU A 1 178 ? -7.033 -5.488 -0.190 1.00 97.62 178 LEU A C 1
ATOM 1412 O O . LEU A 1 178 ? -6.675 -4.334 -0.414 1.00 97.62 178 LEU A O 1
ATOM 1416 N N . VAL A 1 179 ? -6.449 -6.550 -0.741 1.00 98.06 179 VAL A N 1
ATOM 1417 C CA . VAL A 1 179 ? -5.312 -6.475 -1.661 1.00 98.06 179 VAL A CA 1
ATOM 1418 C C . VAL A 1 179 ? -5.788 -6.690 -3.088 1.00 98.06 179 VAL A C 1
ATOM 1420 O O . VAL A 1 179 ? -6.306 -7.750 -3.430 1.00 98.06 179 VAL A O 1
ATOM 1423 N N . ILE A 1 180 ? -5.618 -5.679 -3.928 1.00 96.50 180 ILE A N 1
ATOM 1424 C CA . ILE A 1 180 ? -6.110 -5.663 -5.300 1.00 96.50 180 ILE A CA 1
ATOM 1425 C C . ILE A 1 180 ? -4.926 -5.522 -6.247 1.00 96.50 180 ILE A C 1
ATOM 1427 O O . ILE A 1 180 ? -4.094 -4.634 -6.078 1.00 96.50 180 ILE A O 1
ATOM 1431 N N . ASN A 1 181 ? -4.857 -6.364 -7.273 1.00 95.81 181 ASN A N 1
ATOM 1432 C CA . ASN A 1 181 ? -3.817 -6.307 -8.297 1.00 95.81 181 ASN A CA 1
ATOM 1433 C C . ASN A 1 181 ? -4.414 -6.332 -9.699 1.00 95.81 181 ASN A C 1
ATOM 1435 O O . ASN A 1 181 ? -5.452 -6.949 -9.937 1.00 95.81 181 ASN A O 1
ATOM 1439 N N . ALA A 1 182 ? -3.723 -5.695 -10.639 1.00 94.81 182 ALA A N 1
ATOM 1440 C CA . ALA A 1 182 ? -4.001 -5.855 -12.056 1.00 94.81 182 ALA A CA 1
ATOM 1441 C C . ALA A 1 182 ? -3.443 -7.201 -12.549 1.00 94.81 182 ALA A C 1
ATOM 1443 O O . ALA A 1 182 ? -2.444 -7.696 -12.032 1.00 94.81 182 ALA A O 1
ATOM 1444 N N . ARG A 1 183 ? -4.064 -7.814 -13.559 1.00 93.44 183 ARG A N 1
ATOM 1445 C CA . ARG A 1 183 ? -3.553 -9.059 -14.158 1.00 93.44 183 ARG A CA 1
ATOM 1446 C C . ARG A 1 183 ? -2.356 -8.811 -15.074 1.00 93.44 183 ARG A C 1
ATOM 1448 O O . ARG A 1 183 ? -1.505 -9.683 -15.202 1.00 93.44 183 ARG A O 1
ATOM 1455 N N . LEU A 1 184 ? -2.301 -7.644 -15.718 1.00 93.75 184 LEU A N 1
ATOM 1456 C CA . LEU A 1 184 ? -1.198 -7.213 -16.584 1.00 93.75 184 LEU A CA 1
ATOM 1457 C C . LEU A 1 184 ? -0.321 -6.176 -15.860 1.00 93.75 184 LEU A C 1
ATOM 1459 O O . LEU A 1 184 ? 0.073 -5.165 -16.437 1.00 93.75 184 LEU A O 1
ATOM 1463 N N . ASP A 1 185 ? -0.100 -6.380 -14.558 1.00 93.38 185 ASP A N 1
ATOM 1464 C CA . ASP A 1 185 ? 0.665 -5.464 -13.708 1.00 93.38 185 ASP A CA 1
ATOM 1465 C C . ASP A 1 185 ? 2.163 -5.440 -14.059 1.00 93.38 185 ASP A C 1
ATOM 1467 O O . ASP A 1 185 ? 2.662 -6.254 -14.841 1.00 93.38 185 ASP A O 1
ATOM 1471 N N . LEU A 1 186 ? 2.902 -4.522 -13.430 1.00 90.12 186 LEU A N 1
ATOM 1472 C CA . LEU A 1 186 ? 4.355 -4.482 -13.542 1.00 90.12 186 LEU A CA 1
ATOM 1473 C C . LEU A 1 186 ? 4.973 -5.823 -13.097 1.00 90.12 186 LEU A C 1
ATOM 1475 O O . LEU A 1 186 ? 4.511 -6.429 -12.116 1.00 90.12 186 LEU A O 1
ATOM 1479 N N . PRO A 1 187 ? 6.044 -6.285 -13.771 1.00 89.62 187 PRO A N 1
ATOM 1480 C CA . PRO A 1 187 ? 6.694 -7.545 -13.440 1.00 89.62 187 PRO A CA 1
ATOM 1481 C C . PRO A 1 187 ? 7.049 -7.646 -11.953 1.00 89.62 187 PRO A C 1
ATOM 1483 O O . PRO A 1 187 ? 7.702 -6.773 -11.387 1.00 89.62 187 PRO A O 1
ATOM 1486 N N . GLY A 1 188 ? 6.620 -8.739 -11.321 1.00 90.00 188 GLY A N 1
ATOM 1487 C CA . GLY A 1 188 ? 6.915 -9.037 -9.918 1.00 90.00 188 GLY A CA 1
ATOM 1488 C C . GLY A 1 188 ? 5.888 -8.523 -8.905 1.00 90.00 188 GLY A C 1
ATOM 1489 O O . GLY A 1 188 ? 5.786 -9.127 -7.839 1.00 90.00 188 GLY A O 1
ATOM 1490 N N . LEU A 1 189 ? 5.064 -7.514 -9.222 1.00 92.94 189 LEU A N 1
ATOM 1491 C CA . LEU A 1 189 ? 4.118 -6.952 -8.242 1.00 92.94 189 LEU A CA 1
ATOM 1492 C C . LEU A 1 189 ? 3.045 -7.947 -7.802 1.00 92.94 189 LEU A C 1
ATOM 1494 O O . LEU A 1 189 ? 2.747 -8.036 -6.613 1.00 92.94 189 LEU A O 1
ATOM 1498 N N . GLN A 1 190 ? 2.520 -8.756 -8.725 1.00 94.12 190 GLN A N 1
ATOM 1499 C CA . GLN A 1 190 ? 1.568 -9.807 -8.359 1.00 94.12 190 GLN A CA 1
ATOM 1500 C C . GLN A 1 190 ? 2.203 -10.830 -7.402 1.00 94.12 190 GLN A C 1
ATOM 1502 O O . GLN A 1 190 ? 1.625 -11.138 -6.366 1.00 94.12 190 GLN A O 1
ATOM 1507 N N . LYS A 1 191 ? 3.441 -11.273 -7.671 1.00 95.31 191 LYS A N 1
ATOM 1508 C CA . LYS A 1 191 ? 4.167 -12.194 -6.777 1.00 95.31 191 LYS A CA 1
ATOM 1509 C C . LYS A 1 191 ? 4.427 -11.573 -5.401 1.00 95.31 191 LYS A C 1
ATOM 1511 O O . LYS A 1 191 ? 4.346 -12.271 -4.391 1.00 95.31 191 LYS A O 1
ATOM 1516 N N . GLN A 1 192 ? 4.743 -10.276 -5.341 1.00 95.50 192 GLN A N 1
ATOM 1517 C CA . GLN A 1 192 ? 4.874 -9.568 -4.065 1.00 95.50 192 GLN A CA 1
ATOM 1518 C C . GLN A 1 192 ? 3.544 -9.543 -3.305 1.00 95.50 192 GLN A C 1
ATOM 1520 O O . GLN A 1 192 ? 3.533 -9.799 -2.103 1.00 95.50 192 GLN A O 1
ATOM 1525 N N . ALA A 1 193 ? 2.434 -9.273 -3.994 1.00 97.19 193 ALA A N 1
ATOM 1526 C CA . ALA A 1 193 ? 1.108 -9.273 -3.393 1.00 97.19 193 ALA A CA 1
ATOM 1527 C C . ALA A 1 193 ? 0.715 -10.653 -2.857 1.00 97.19 193 ALA A C 1
ATOM 1529 O O . ALA A 1 193 ? 0.275 -10.750 -1.715 1.00 97.19 193 ALA A O 1
ATOM 1530 N N . ASP A 1 194 ? 0.954 -11.719 -3.624 1.00 97.44 194 ASP A N 1
ATOM 1531 C CA . ASP A 1 194 ? 0.688 -13.099 -3.204 1.00 97.44 194 ASP A CA 1
ATOM 1532 C C . ASP A 1 194 ? 1.466 -13.450 -1.927 1.00 97.44 194 ASP A C 1
ATOM 1534 O O . ASP A 1 194 ? 0.901 -13.973 -0.960 1.00 97.44 194 ASP A O 1
ATOM 1538 N N . ARG A 1 195 ? 2.761 -13.096 -1.878 1.00 97.69 195 ARG A N 1
ATOM 1539 C CA . ARG A 1 195 ? 3.588 -13.249 -0.670 1.00 97.69 195 ARG A CA 1
ATOM 1540 C C . ARG A 1 195 ? 3.011 -12.449 0.496 1.00 97.69 195 ARG A C 1
ATOM 1542 O O . ARG A 1 195 ? 2.909 -12.978 1.600 1.00 97.69 195 ARG A O 1
ATOM 1549 N N . PHE A 1 196 ? 2.631 -11.195 0.265 1.00 98.19 196 PHE A N 1
ATOM 1550 C CA . PHE A 1 196 ? 2.159 -10.293 1.315 1.00 98.19 196 PHE A CA 1
ATOM 1551 C C . PHE A 1 196 ? 0.838 -10.778 1.917 1.00 98.19 196 PHE A C 1
ATOM 1553 O O . PHE A 1 196 ? 0.722 -10.909 3.133 1.00 98.19 196 PHE A O 1
ATOM 1560 N N . VAL A 1 197 ? -0.118 -11.163 1.069 1.00 98.12 197 VAL A N 1
ATOM 1561 C CA . VAL A 1 197 ? -1.395 -11.769 1.468 1.00 98.12 197 VAL A CA 1
ATOM 1562 C C . VAL A 1 197 ? -1.170 -13.064 2.243 1.00 98.12 197 VAL A C 1
ATOM 1564 O O . VAL A 1 197 ? -1.800 -13.279 3.279 1.00 98.12 197 VAL A O 1
ATOM 1567 N N . THR A 1 198 ? -0.253 -13.916 1.781 1.00 98.12 198 THR A N 1
ATOM 1568 C CA . THR A 1 198 ? 0.095 -15.163 2.477 1.00 98.12 198 THR A CA 1
ATOM 1569 C C . THR A 1 198 ? 0.619 -14.878 3.885 1.00 98.12 198 THR A C 1
ATOM 1571 O O . THR A 1 198 ? 0.173 -15.504 4.846 1.00 98.12 198 THR A O 1
ATOM 1574 N N . ARG A 1 199 ? 1.513 -13.894 4.038 1.00 97.69 199 ARG A N 1
ATOM 1575 C CA . ARG A 1 199 ? 2.058 -13.500 5.346 1.00 97.69 199 ARG A CA 1
ATOM 1576 C C . ARG A 1 199 ? 1.015 -12.850 6.254 1.00 97.69 199 ARG A C 1
ATOM 1578 O O . ARG A 1 199 ? 0.986 -13.168 7.438 1.00 97.69 199 ARG A O 1
ATOM 1585 N N . LEU A 1 200 ? 0.130 -12.009 5.716 1.00 97.38 200 LEU A N 1
ATOM 1586 C CA . LEU A 1 200 ? -0.993 -11.436 6.466 1.00 97.38 200 LEU A CA 1
ATOM 1587 C C . LEU A 1 200 ? -1.896 -12.542 7.024 1.00 97.38 200 LEU A C 1
ATOM 1589 O O . LEU A 1 200 ? -2.181 -12.571 8.220 1.00 97.38 200 LEU A O 1
ATOM 1593 N N . ARG A 1 201 ? -2.290 -13.498 6.176 1.00 96.75 201 ARG A N 1
ATOM 1594 C CA . ARG A 1 201 ? -3.127 -14.638 6.581 1.00 96.75 201 ARG A CA 1
ATOM 1595 C C . ARG A 1 201 ? -2.436 -15.524 7.614 1.00 96.75 201 ARG A C 1
ATOM 1597 O O . ARG A 1 201 ? -3.079 -15.931 8.573 1.00 96.75 201 ARG A O 1
ATOM 1604 N N . ALA A 1 202 ? -1.132 -15.766 7.468 1.00 96.50 202 ALA A N 1
ATOM 1605 C CA . ALA A 1 202 ? -0.346 -16.518 8.448 1.00 96.50 202 ALA A CA 1
ATOM 1606 C C . ALA A 1 202 ? -0.306 -15.843 9.832 1.00 96.50 202 ALA A C 1
ATOM 1608 O O . ALA A 1 202 ? -0.179 -16.529 10.841 1.00 96.50 202 ALA A O 1
ATOM 1609 N N . LYS A 1 203 ? -0.466 -14.514 9.894 1.00 94.75 203 LYS A N 1
ATOM 1610 C CA . LYS A 1 203 ? -0.621 -13.744 11.141 1.00 94.75 203 LYS A CA 1
ATOM 1611 C C . LYS A 1 203 ? -2.078 -13.616 11.612 1.00 94.75 203 LYS A C 1
ATOM 1613 O O . LYS A 1 203 ? -2.371 -12.795 12.474 1.00 94.75 203 LYS A O 1
ATOM 1618 N N . GLY A 1 204 ? -3.002 -14.396 11.047 1.00 94.31 204 GLY A N 1
ATOM 1619 C CA . GLY A 1 204 ? -4.420 -14.394 11.421 1.00 94.31 204 GLY A CA 1
ATOM 1620 C C . GLY A 1 204 ? -5.212 -13.185 10.911 1.00 94.31 204 GLY A C 1
ATOM 1621 O O . GLY A 1 204 ? -6.355 -12.981 11.321 1.00 94.31 204 GLY A O 1
ATOM 1622 N N . VAL A 1 205 ? -4.642 -12.375 10.012 1.00 93.75 205 VAL A N 1
ATOM 1623 C CA . VAL A 1 205 ? -5.318 -11.184 9.487 1.00 93.75 205 VAL A CA 1
ATOM 1624 C C . VAL A 1 205 ? -6.403 -11.582 8.491 1.00 93.75 205 VAL A C 1
ATOM 1626 O O . VAL A 1 205 ? -6.155 -12.317 7.531 1.00 93.75 205 VAL A O 1
ATOM 1629 N N . LYS A 1 206 ? -7.608 -11.026 8.665 1.00 93.38 206 LYS A N 1
ATOM 1630 C CA . LYS A 1 206 ? -8.679 -11.123 7.665 1.00 93.38 206 LYS A CA 1
ATOM 1631 C C . LYS A 1 206 ? -8.262 -10.350 6.410 1.00 93.38 206 LYS A C 1
ATOM 1633 O O . LYS A 1 206 ? -8.298 -9.120 6.390 1.00 93.38 206 LYS A O 1
ATOM 1638 N N . CYS A 1 207 ? -7.854 -11.081 5.375 1.00 94.38 207 CYS A N 1
ATOM 1639 C CA . CYS A 1 207 ? -7.320 -10.518 4.139 1.00 94.38 207 CYS A CA 1
ATOM 1640 C C . CYS A 1 207 ? -8.036 -11.079 2.903 1.00 94.38 207 CYS A C 1
ATOM 1642 O O . CYS A 1 207 ? -7.941 -12.277 2.604 1.00 94.38 207 CYS A O 1
ATOM 1644 N N . HIS A 1 208 ? -8.693 -10.199 2.148 1.00 94.81 208 HIS A N 1
ATOM 1645 C CA . HIS A 1 208 ? -9.231 -10.508 0.826 1.00 94.81 208 HIS A CA 1
ATOM 1646 C C . HIS A 1 208 ? -8.208 -10.140 -0.251 1.00 94.81 208 HIS A C 1
ATOM 1648 O O . HIS A 1 208 ? -7.523 -9.126 -0.132 1.00 94.81 208 HIS A O 1
ATOM 1654 N N . GLN A 1 209 ? -8.108 -10.960 -1.296 1.00 95.31 209 GLN A N 1
ATOM 1655 C CA . GLN A 1 209 ? -7.259 -10.686 -2.451 1.00 95.31 209 GLN A CA 1
ATOM 1656 C C . GLN A 1 209 ? -8.098 -10.760 -3.722 1.00 95.31 209 GLN A C 1
ATOM 1658 O O . GLN A 1 209 ? -8.863 -11.707 -3.893 1.00 95.31 209 GLN A O 1
ATOM 1663 N N . SER A 1 210 ? -7.933 -9.783 -4.610 1.00 92.81 210 SER A N 1
ATOM 1664 C CA . SER A 1 210 ? -8.658 -9.694 -5.875 1.00 92.81 210 SER A CA 1
ATOM 1665 C C . SER A 1 210 ? -7.701 -9.370 -7.021 1.00 92.81 210 SER A C 1
ATOM 1667 O O . SER A 1 210 ? -6.916 -8.427 -6.936 1.00 92.81 210 SER A O 1
ATOM 1669 N N . ILE A 1 211 ? -7.760 -10.147 -8.104 1.00 93.25 211 ILE A N 1
ATOM 1670 C CA . ILE A 1 211 ? -6.933 -9.946 -9.300 1.00 93.25 211 ILE A CA 1
ATOM 1671 C C . ILE A 1 211 ? -7.848 -9.567 -10.460 1.00 93.25 211 ILE A C 1
ATOM 1673 O O . ILE A 1 211 ? -8.765 -10.309 -10.809 1.00 93.25 211 ILE A O 1
ATOM 1677 N N . TRP A 1 212 ? -7.583 -8.417 -11.070 1.00 90.38 212 TRP A N 1
ATOM 1678 C CA . TRP A 1 212 ? -8.448 -7.811 -12.075 1.00 90.38 212 TRP A CA 1
ATOM 1679 C C . TRP A 1 212 ? -7.918 -8.046 -13.485 1.00 90.38 212 TRP A C 1
ATOM 1681 O O . TRP A 1 212 ? -6.821 -7.623 -13.840 1.00 90.38 212 TRP A O 1
ATOM 1691 N N . GLY A 1 213 ? -8.709 -8.744 -14.302 1.00 86.69 213 GLY A N 1
ATOM 1692 C CA . GLY A 1 213 ? -8.379 -9.032 -15.695 1.00 86.69 213 GLY A CA 1
ATOM 1693 C C . GLY A 1 213 ? -8.451 -7.801 -16.602 1.00 86.69 213 GLY A C 1
ATOM 1694 O O . GLY A 1 213 ? -9.212 -6.866 -16.350 1.00 86.69 213 GLY A O 1
ATOM 1695 N N . TRP A 1 214 ? -7.695 -7.848 -17.705 1.00 85.44 214 TRP A N 1
ATOM 1696 C CA . TRP A 1 214 ? -7.757 -6.856 -18.790 1.00 85.44 214 TRP A CA 1
ATOM 1697 C C . TRP A 1 214 ? -7.503 -5.411 -18.336 1.00 85.44 214 TRP A C 1
ATOM 1699 O O . TRP A 1 214 ? -8.064 -4.463 -18.882 1.00 85.44 214 TRP A O 1
ATOM 1709 N N . CYS A 1 215 ? -6.667 -5.251 -17.315 1.00 89.81 215 CYS A N 1
ATOM 1710 C CA . CYS A 1 215 ? -6.063 -3.987 -16.939 1.00 89.81 215 CYS A CA 1
ATOM 1711 C C . CYS A 1 215 ? -4.603 -4.207 -16.541 1.00 89.81 215 CYS A C 1
ATOM 1713 O O . CYS A 1 215 ? -4.197 -5.312 -16.163 1.00 89.81 215 CYS A O 1
ATOM 1715 N N . ASP A 1 216 ? -3.843 -3.129 -16.649 1.00 93.31 216 ASP A N 1
ATOM 1716 C CA . ASP A 1 216 ? -2.463 -2.981 -16.215 1.00 93.31 216 ASP A CA 1
ATOM 1717 C C . ASP A 1 216 ? -2.385 -2.116 -14.948 1.00 93.31 216 ASP A C 1
ATOM 1719 O O . ASP A 1 216 ? -3.401 -1.677 -14.393 1.00 93.31 216 ASP A O 1
ATOM 1723 N N . HIS A 1 217 ? -1.151 -1.860 -14.515 1.00 93.25 217 HIS A N 1
ATOM 1724 C CA . HIS A 1 217 ? -0.813 -1.066 -13.338 1.00 93.25 217 HIS A CA 1
ATOM 1725 C C . HIS A 1 217 ? -1.555 0.275 -13.248 1.00 93.25 217 HIS A C 1
ATOM 1727 O O . HIS A 1 217 ? -1.909 0.717 -12.159 1.00 93.25 217 HIS A O 1
ATOM 1733 N N . THR A 1 218 ? -1.792 0.937 -14.381 1.00 90.69 218 THR A N 1
ATOM 1734 C CA . THR A 1 218 ? -2.431 2.256 -14.457 1.00 90.69 218 THR A CA 1
ATOM 1735 C C . THR A 1 218 ? -3.908 2.161 -14.818 1.00 90.69 218 THR A C 1
ATOM 1737 O O . THR A 1 218 ? -4.744 2.827 -14.200 1.00 90.69 218 THR A O 1
ATOM 1740 N N . THR A 1 219 ? -4.269 1.299 -15.772 1.00 90.75 219 THR A N 1
ATOM 1741 C CA . THR A 1 219 ? -5.646 1.204 -16.269 1.00 90.75 219 THR A CA 1
ATOM 1742 C C . THR A 1 219 ? -6.599 0.563 -15.263 1.00 90.75 219 THR A C 1
ATOM 1744 O O . THR A 1 219 ? -7.813 0.739 -15.386 1.00 90.75 219 THR A O 1
ATOM 1747 N N . ILE A 1 220 ? -6.093 -0.083 -14.203 1.00 89.56 220 ILE A N 1
ATOM 1748 C CA . ILE A 1 220 ? -6.916 -0.519 -13.066 1.00 89.56 220 ILE A CA 1
ATOM 1749 C C . ILE A 1 220 ? -7.671 0.647 -12.408 1.00 89.56 220 ILE A C 1
ATOM 1751 O O . ILE A 1 220 ? -8.811 0.474 -11.984 1.00 89.56 220 ILE A O 1
ATOM 1755 N N . LEU A 1 221 ? -7.115 1.864 -12.413 1.00 88.69 221 LEU A N 1
ATOM 1756 C CA . LEU A 1 221 ? -7.796 3.049 -11.879 1.00 88.69 221 LEU A CA 1
ATOM 1757 C C . LEU A 1 221 ? -9.014 3.464 -12.720 1.00 88.69 221 LEU A C 1
ATOM 1759 O O . LEU A 1 221 ? -9.938 4.105 -12.223 1.00 88.69 221 LEU A O 1
ATOM 1763 N N . LEU A 1 222 ? -9.079 3.067 -13.993 1.00 86.75 222 LEU A N 1
ATOM 1764 C CA . LEU A 1 222 ? -10.250 3.329 -14.834 1.00 86.75 222 LEU A CA 1
ATOM 1765 C C . LEU A 1 222 ? -11.451 2.454 -14.443 1.00 86.75 222 LEU A C 1
ATOM 1767 O O . LEU A 1 222 ? -12.590 2.792 -14.774 1.00 86.75 222 LEU A O 1
ATOM 1771 N N . LYS A 1 223 ? -11.227 1.384 -13.667 1.00 83.62 223 LYS A N 1
ATOM 1772 C CA . LYS A 1 223 ? -12.290 0.532 -13.113 1.00 83.62 223 LYS A CA 1
ATOM 1773 C C . LYS A 1 223 ? -13.113 1.228 -12.019 1.00 83.62 223 LYS A C 1
ATOM 1775 O O . LYS A 1 223 ? -14.151 0.704 -11.637 1.00 83.62 223 LYS A O 1
ATOM 1780 N N . PHE A 1 224 ? -12.718 2.429 -11.572 1.00 80.88 224 PHE A N 1
ATOM 1781 C CA . PHE A 1 224 ? -13.563 3.294 -10.732 1.00 80.88 224 PHE A CA 1
ATOM 1782 C C . PHE A 1 224 ? -14.702 3.973 -11.505 1.00 80.88 224 PHE A C 1
ATOM 1784 O O . PHE A 1 224 ? -15.721 4.331 -10.922 1.00 80.88 224 PHE A O 1
ATOM 1791 N N . LYS A 1 225 ? -14.538 4.191 -12.817 1.00 69.00 225 LYS A N 1
ATOM 1792 C CA . LYS A 1 225 ? -15.485 4.981 -13.625 1.00 69.00 225 LYS A CA 1
ATOM 1793 C C . LYS A 1 225 ? -16.634 4.156 -14.210 1.00 69.00 225 LYS A C 1
ATOM 1795 O O . LYS A 1 225 ? -17.547 4.713 -14.812 1.00 69.00 225 LYS A O 1
ATOM 1800 N N . THR A 1 226 ? -16.607 2.837 -14.065 1.00 61.72 226 THR A N 1
ATOM 1801 C CA . THR A 1 226 ? -17.538 1.924 -14.737 1.00 61.72 226 THR A CA 1
ATOM 1802 C C . THR A 1 226 ? -18.726 1.587 -13.833 1.00 61.72 226 THR A C 1
ATOM 1804 O O . THR A 1 226 ? -18.824 0.498 -13.279 1.00 61.72 226 THR A O 1
ATOM 1807 N N . ARG A 1 227 ? -19.670 2.530 -13.686 1.00 50.50 227 ARG A N 1
ATOM 1808 C CA . ARG A 1 227 ? -20.967 2.253 -13.040 1.00 50.50 227 ARG A CA 1
ATOM 1809 C C . ARG A 1 227 ? -21.747 1.200 -13.845 1.00 50.50 227 ARG A C 1
ATOM 1811 O O . ARG A 1 227 ? -21.885 1.328 -15.058 1.00 50.50 227 ARG A O 1
ATOM 1818 N N . GLY A 1 228 ? -22.287 0.189 -13.161 1.00 52.69 228 GLY A N 1
ATOM 1819 C CA . GLY A 1 228 ? -23.320 -0.709 -13.701 1.00 52.69 228 GLY A CA 1
ATOM 1820 C C . GLY A 1 228 ? -22.856 -1.972 -14.442 1.00 52.69 228 GLY A C 1
ATOM 1821 O O . GLY A 1 228 ? -23.698 -2.666 -15.001 1.00 52.69 228 GLY A O 1
ATOM 1822 N N . LYS A 1 229 ? -21.559 -2.315 -14.452 1.00 51.91 229 LYS A N 1
ATOM 1823 C CA . LYS A 1 229 ? -21.069 -3.607 -14.982 1.00 51.91 229 LYS A CA 1
ATOM 1824 C C . LYS A 1 229 ? -20.454 -4.458 -13.868 1.00 51.91 229 LYS A C 1
ATOM 1826 O O . LYS A 1 229 ? -19.941 -3.909 -12.899 1.00 51.91 229 LYS A O 1
ATOM 1831 N N . LYS A 1 230 ? -20.455 -5.789 -14.050 1.00 53.78 230 LYS A N 1
ATOM 1832 C CA . LYS A 1 230 ? -19.824 -6.799 -13.164 1.00 53.78 230 LYS A CA 1
ATOM 1833 C C . LYS A 1 230 ? -18.338 -6.531 -12.834 1.00 53.78 230 LYS A C 1
ATOM 1835 O O . LYS A 1 230 ? -17.825 -7.130 -11.900 1.00 53.78 230 LYS A O 1
ATOM 1840 N N . ASP A 1 231 ? -17.694 -5.595 -13.535 1.00 62.09 231 ASP A N 1
ATOM 1841 C CA . ASP A 1 231 ? -16.296 -5.187 -13.366 1.00 62.09 231 ASP A CA 1
ATOM 1842 C C . ASP A 1 231 ? -16.169 -3.776 -12.753 1.00 62.09 231 ASP A C 1
ATOM 1844 O O . ASP A 1 231 ? -15.434 -2.934 -13.278 1.00 62.09 231 ASP A O 1
ATOM 1848 N N . ASN A 1 232 ? -16.893 -3.486 -11.669 1.00 77.62 232 ASN A N 1
ATOM 1849 C CA . ASN A 1 232 ? -16.781 -2.204 -10.969 1.00 77.62 232 ASN A CA 1
ATOM 1850 C C . ASN A 1 232 ? -15.977 -2.346 -9.673 1.00 77.62 232 ASN A C 1
ATOM 1852 O O . ASN A 1 232 ? -16.432 -2.940 -8.695 1.00 77.62 232 ASN A O 1
ATOM 1856 N N . LEU A 1 233 ? -14.785 -1.754 -9.656 1.00 84.75 233 LEU A N 1
ATOM 1857 C CA . LEU A 1 233 ? -13.877 -1.792 -8.511 1.00 84.75 233 LEU A CA 1
ATOM 1858 C C . LEU A 1 233 ? -14.462 -1.088 -7.276 1.00 84.75 233 LEU A C 1
ATOM 1860 O O . LEU A 1 233 ? -14.151 -1.459 -6.144 1.00 84.75 233 LEU A O 1
ATOM 1864 N N . VAL A 1 234 ? -15.354 -0.116 -7.494 1.00 87.19 234 VAL A N 1
ATOM 1865 C CA . VAL A 1 234 ? -16.074 0.591 -6.425 1.00 87.19 234 VAL A CA 1
ATOM 1866 C C . VAL A 1 234 ? -16.920 -0.369 -5.602 1.00 87.19 234 VAL A C 1
ATOM 1868 O O . VAL A 1 234 ? -16.972 -0.210 -4.391 1.00 87.19 234 VAL A O 1
ATOM 1871 N N . GLU A 1 235 ? -17.554 -1.366 -6.222 1.00 86.31 235 GLU A N 1
ATOM 1872 C CA . GLU A 1 235 ? -18.438 -2.293 -5.507 1.00 86.31 235 GLU A CA 1
ATOM 1873 C C . GLU A 1 235 ? -17.631 -3.189 -4.569 1.00 86.31 235 GLU A C 1
ATOM 1875 O O . GLU A 1 235 ? -17.951 -3.271 -3.394 1.00 86.31 235 GLU A O 1
ATOM 1880 N N . VAL A 1 236 ? -16.509 -3.750 -5.034 1.00 88.81 236 VAL A N 1
ATOM 1881 C CA . VAL A 1 236 ? -15.622 -4.570 -4.188 1.00 88.81 236 VAL A CA 1
ATOM 1882 C C . VAL A 1 236 ? -15.080 -3.771 -2.999 1.00 88.81 236 VAL A C 1
ATOM 1884 O O . VAL A 1 236 ? -15.034 -4.269 -1.875 1.00 88.81 236 VAL A O 1
ATOM 1887 N N . ILE A 1 237 ? -14.689 -2.516 -3.234 1.00 91.06 237 ILE A N 1
ATOM 1888 C CA . ILE A 1 237 ? -14.221 -1.611 -2.178 1.00 91.06 237 ILE A CA 1
ATOM 1889 C C . ILE A 1 237 ? -15.355 -1.269 -1.209 1.00 91.06 237 ILE A C 1
ATOM 1891 O O . ILE A 1 237 ? -15.160 -1.315 0.005 1.00 91.06 237 ILE A O 1
ATOM 1895 N N . ARG A 1 238 ? -16.543 -0.949 -1.729 1.00 89.94 238 ARG A N 1
ATOM 1896 C CA . ARG A 1 238 ? -17.720 -0.626 -0.922 1.00 89.94 238 ARG A CA 1
ATOM 1897 C C . ARG A 1 238 ? -18.131 -1.819 -0.069 1.00 89.94 238 ARG A C 1
ATOM 1899 O O . ARG A 1 238 ? -18.332 -1.644 1.123 1.00 89.94 238 ARG A O 1
ATOM 1906 N N . ASP A 1 239 ? -18.198 -3.012 -0.641 1.00 89.50 239 ASP A N 1
ATOM 1907 C CA . ASP A 1 239 ? -18.568 -4.233 0.070 1.00 89.50 239 ASP A CA 1
ATOM 1908 C C . ASP A 1 239 ? -17.537 -4.556 1.156 1.00 89.50 239 ASP A C 1
ATOM 1910 O O . ASP A 1 239 ? -17.904 -4.907 2.274 1.00 89.50 239 ASP A O 1
ATOM 1914 N N . PHE A 1 240 ? -16.241 -4.352 0.891 1.00 91.25 240 PHE A N 1
ATOM 1915 C CA . PHE A 1 240 ? -15.219 -4.451 1.932 1.00 91.25 240 PHE A CA 1
ATOM 1916 C C . PHE A 1 240 ? -15.436 -3.440 3.063 1.00 91.25 240 PHE A C 1
ATOM 1918 O O . PHE A 1 240 ? -15.312 -3.814 4.226 1.00 91.25 240 PHE A O 1
ATOM 1925 N N . ILE A 1 241 ? -15.765 -2.183 2.758 1.00 90.56 241 ILE A N 1
ATOM 1926 C CA . ILE A 1 241 ? -16.032 -1.151 3.773 1.00 90.56 241 ILE A CA 1
ATOM 1927 C C . ILE A 1 241 ? -17.290 -1.495 4.586 1.00 90.56 241 ILE A C 1
ATOM 1929 O O . ILE A 1 241 ? -17.250 -1.463 5.814 1.00 90.56 241 ILE A O 1
ATOM 1933 N N . LEU A 1 242 ? -18.386 -1.874 3.927 1.00 88.19 242 LEU A N 1
ATOM 1934 C CA . LEU A 1 242 ? -19.664 -2.183 4.576 1.00 88.19 242 LEU A CA 1
ATOM 1935 C C . LEU A 1 242 ? -19.577 -3.447 5.439 1.00 88.19 242 LEU A C 1
ATOM 1937 O O . LEU A 1 242 ? -19.962 -3.409 6.603 1.00 88.19 242 LEU A O 1
ATOM 1941 N N . ASN A 1 243 ? -18.956 -4.518 4.938 1.00 83.38 243 ASN A N 1
ATOM 1942 C CA . ASN A 1 243 ? -18.738 -5.755 5.703 1.00 83.38 243 ASN A CA 1
ATOM 1943 C C . ASN A 1 243 ? -17.668 -5.592 6.802 1.00 83.38 243 ASN A C 1
ATOM 1945 O O . ASN A 1 243 ? -17.456 -6.472 7.640 1.00 83.38 243 ASN A O 1
ATOM 1949 N N . ASN A 1 244 ? -16.941 -4.470 6.812 1.00 72.56 244 ASN A N 1
ATOM 1950 C CA . ASN A 1 244 ? -16.114 -4.075 7.946 1.00 72.56 244 ASN A CA 1
ATOM 1951 C C . ASN A 1 244 ? -16.895 -3.363 9.053 1.00 72.56 244 ASN A C 1
ATOM 1953 O O . ASN A 1 244 ? -16.419 -3.359 10.187 1.00 72.56 244 ASN A O 1
ATOM 1957 N N . ASN A 1 245 ? -18.076 -2.831 8.739 1.00 56.22 245 ASN A N 1
ATOM 1958 C CA . ASN A 1 245 ? -18.896 -2.009 9.621 1.00 56.22 245 ASN A CA 1
ATOM 1959 C C . ASN A 1 245 ? -20.065 -2.766 10.282 1.00 56.22 245 ASN A C 1
ATOM 1961 O O . ASN A 1 245 ? -20.894 -2.117 10.917 1.00 56.22 245 ASN A O 1
ATOM 1965 N N . GLU A 1 246 ? -20.126 -4.105 10.221 1.00 41.28 246 GLU A N 1
ATOM 1966 C CA . GLU A 1 246 ? -21.116 -4.938 10.949 1.00 41.28 246 GLU A CA 1
ATOM 1967 C C . GLU A 1 246 ? -20.932 -4.933 12.493 1.00 41.28 246 GLU A C 1
ATOM 1969 O O . GLU A 1 246 ? -21.089 -5.943 13.169 1.00 41.28 246 GLU A O 1
ATOM 1974 N N . LEU A 1 247 ? -20.590 -3.778 13.068 1.00 33.09 247 LEU A N 1
ATOM 1975 C CA . LEU A 1 247 ? -20.525 -3.490 14.505 1.00 33.09 247 LEU A CA 1
ATOM 1976 C C . LEU A 1 247 ? -21.269 -2.187 14.882 1.00 33.09 247 LEU A C 1
ATOM 1978 O O . LEU A 1 247 ? -21.063 -1.666 15.970 1.00 33.09 247 LEU A O 1
ATOM 1982 N N . PHE A 1 248 ? -22.149 -1.662 14.016 1.00 32.66 248 PHE A N 1
ATOM 1983 C CA . PHE A 1 248 ? -22.969 -0.467 14.303 1.00 32.66 248 PHE A CA 1
ATOM 1984 C C . PHE A 1 248 ? -24.478 -0.742 14.445 1.00 32.66 248 PHE A C 1
ATOM 1986 O O . PHE A 1 248 ? -25.286 0.146 14.188 1.00 32.66 248 PHE A O 1
ATOM 1993 N N . MET A 1 249 ? -24.867 -1.946 14.882 1.00 27.44 249 MET A N 1
ATOM 1994 C CA . MET A 1 249 ? -26.219 -2.238 15.395 1.00 27.44 249 MET A CA 1
ATOM 1995 C C . MET A 1 249 ? -26.194 -3.308 16.503 1.00 27.44 249 MET A C 1
ATOM 1997 O O . MET A 1 249 ? -26.779 -4.380 16.359 1.00 27.44 249 MET A O 1
ATOM 2001 N N . SER A 1 250 ? -25.517 -3.011 17.614 1.00 29.31 250 SER A N 1
ATOM 2002 C CA . SER A 1 250 ? -25.781 -3.640 18.918 1.00 29.31 250 SER A CA 1
ATOM 2003 C C . SER A 1 250 ? -25.615 -2.617 20.027 1.00 29.31 250 SER A C 1
ATOM 2005 O O . SER A 1 250 ? -24.505 -2.036 20.073 1.00 29.31 250 SER A O 1
#

Foldseek 3Di:
DDPPPPPPDVDVVVVVLVVLVVVLVVVLVPDPDDDSPPSNCVSVVVSVVVVVVVVVVVLVPPPPPAVVVVLVVVVVVLVVVLVCCVVPVPDHSQADEQEDAEVSLLSQLQNQLPPDQVNNNSHQEYEYELYFQQQPPDPPVCCVPPVCSHHNPDCPCRLVSGSQNSLVPGDDDGHAYEAEYEPAEDPCSVVNSVVSQVSCVVVVHNYHYYYAYPDYSPCLVVLCVDPPDPSRPVVVVVCSSVVSPVPPPD

Secondary structure (DSSP, 8-state):
-----------HHHHHHHHHHHHHHHHHHH--SS-HHHHHHHHHHHHHHHHHHHHHHHHHTS----HHHHHHHHHHHHHHHHHHHHHH-SS-SS-EEEEEETHHHHHHHHHHHHS-HHHHTTEEEEEEES--S-GGG--HHHIIIIIHHHH-S-GGGHHHH-HHHHHHH--S---EEEEEEEEEPSTTHHHHHHHHHHHHHHTT--EEEEEEEEEETTGGGGGGS-TTSS--HHHHHHHHHHTT-TTS--

Radius of gyration: 23.02 Å; chains: 1; bounding box: 48×48×70 Å